Protein AF-N9GSU3-F1 (afdb_monomer)

Mean predicted aligned error: 14.58 Å

Solvent-accessible surface area (backbone atoms only — not comparable to full-atom values): 15017 Å² total; per-residue (Å²): 133,55,74,67,58,52,54,48,52,52,53,51,52,55,48,53,54,50,52,57,61,46,71,72,42,85,90,39,59,70,62,43,50,51,53,51,52,54,50,52,51,51,52,49,53,49,52,50,48,54,64,69,61,53,73,72,62,48,35,38,81,47,82,49,48,32,32,35,53,53,73,46,79,46,79,42,99,84,87,48,36,29,39,35,39,36,33,42,29,77,92,69,46,78,45,75,51,78,41,45,40,74,58,52,56,69,42,56,81,92,60,92,82,40,58,66,69,92,72,72,50,73,70,35,55,31,31,40,33,29,36,22,36,72,90,42,82,88,44,80,72,42,84,65,43,71,46,62,77,50,95,80,51,61,59,44,78,47,80,50,47,32,29,33,70,40,68,46,57,47,91,92,53,71,100,46,80,60,45,36,30,32,45,28,29,44,27,80,89,66,46,76,47,77,46,81,42,72,32,64,84,81,56,86,58,65,59,62,47,82,65,84,79,81,54,51,82,41,42,32,30,40,34,29,44,31,65,68,65,96,66,60,73,88,52,52,70,81,76,34,40,71,53,35,61,30,71,61,68,66,72,82,78,78,74,81,124

Organism: NCBI:txid1217659

pLDDT: mean 71.54, std 14.96, range [29.95, 95.81]

Nearest PDB structures (foldseek):
  8s4s-assembly1_B  TM=5.230E-01  e=3.386E-01  Enterococcus faecalis
  4v47-assembly1_BL  TM=5.330E-01  e=1.712E+00  Escherichia coli
  5c7q-assembly1_B  TM=6.190E-01  e=9.120E+00  Bdellovibrio bacteriovorus HD100
  5gw1-assembly1_B  TM=4.709E-01  e=6.003E+00  Homo sapiens
  1vhz-assembly1_B  TM=2.235E-01  e=7.816E-01  Escherichia coli

Secondary structure (DSSP, 8-state):
--HHHHHHHHHHHHHHHHHHHHHT-TT-HHHHHHHHHHHHHHHHHHHHHHHHTSPP--EEEEEEEEEEEEEEEEE-TTS-EEEEEEEEETTTEEEEEEEEHHHHHHTSSS-TTS--GGG--TT-EEEEEEEEETTEEEEEEEEEEEEE--TT--EEEEEEEEEEEEEEESTT--S-TTS-EEEEEEETTTEEEEEEEPPTTTS--SS-S-----SS--EEEEEEEEESS---GGGTTTS-EEEEEEE--PPP-----

Sequence (257 aa):
MSFVQRMFGYIIALWIILIIKITFIKKTHTVGLLLIISSTIILLQYCYSEIKSLPPNINTYKKLCGVYKYEEFISSNRGKGSYNFYFQLSDYGDYSYNINHTKAIHYGYNSSKKLRLDKLQNNQDICLHVSMNAYQADRINELLDIEYLAPDYEFEFKKICGRQIASEYSQGMKESKDNPYYLIFKLDQYGTYSHYIPPHGITRSTLIGDVIYTNSNQEVCLIAKIPKVSIHESKFLEDADILMIELVDKPPILKNE

Structure (mmCIF, N/CA/C/O backbone):
data_AF-N9GSU3-F1
#
_entry.id   AF-N9GSU3-F1
#
loop_
_atom_site.group_PDB
_atom_site.id
_atom_site.type_symbol
_atom_site.label_atom_id
_atom_site.label_alt_id
_atom_site.label_comp_id
_atom_site.label_asym_id
_atom_site.label_entity_id
_atom_site.label_seq_id
_atom_site.pdbx_PDB_ins_code
_atom_site.Cartn_x
_atom_site.Cartn_y
_atom_site.Cartn_z
_atom_site.occupancy
_atom_site.B_iso_or_equiv
_atom_site.auth_seq_id
_atom_site.auth_comp_id
_atom_site.auth_asym_id
_atom_site.auth_atom_id
_atom_site.pdbx_PDB_model_num
ATOM 1 N N . MET A 1 1 ? -28.991 13.375 -1.508 1.00 45.44 1 MET A N 1
ATOM 2 C CA . MET A 1 1 ? -29.216 13.948 -0.163 1.00 45.44 1 MET A CA 1
ATOM 3 C C . MET A 1 1 ? -29.984 12.931 0.669 1.00 45.44 1 MET A C 1
ATOM 5 O O . MET A 1 1 ? -31.127 12.625 0.319 1.00 45.44 1 MET A O 1
ATOM 9 N N . SER A 1 2 ? -29.318 12.327 1.658 1.00 50.91 2 SER A N 1
ATOM 10 C CA . SER A 1 2 ? -29.843 11.208 2.458 1.00 50.91 2 SER A CA 1
ATOM 11 C C . SER A 1 2 ? -31.047 11.637 3.309 1.00 50.91 2 SER A C 1
ATOM 13 O O . SER A 1 2 ? -31.239 12.826 3.571 1.00 50.91 2 SER A O 1
ATOM 15 N N . PHE A 1 3 ? -31.881 10.683 3.734 1.00 48.41 3 PHE A N 1
ATOM 16 C CA . PHE A 1 3 ? -33.043 10.941 4.600 1.00 48.41 3 PHE A CA 1
ATOM 17 C C . PHE A 1 3 ? -32.656 11.717 5.873 1.00 48.41 3 PHE A C 1
ATOM 19 O O . PHE A 1 3 ? -33.323 12.682 6.247 1.00 48.41 3 PHE A O 1
ATOM 26 N N . VAL A 1 4 ? -31.500 11.376 6.449 1.00 48.94 4 VAL A N 1
ATOM 27 C CA . VAL A 1 4 ? -30.917 12.035 7.626 1.00 48.94 4 VAL A CA 1
ATOM 28 C C . VAL A 1 4 ? -30.615 13.513 7.357 1.00 48.94 4 VAL A C 1
ATOM 30 O O . VAL A 1 4 ? -30.986 14.371 8.153 1.00 48.94 4 VAL A O 1
ATOM 33 N N . GLN A 1 5 ? -30.046 13.847 6.194 1.00 46.34 5 GLN A N 1
ATOM 34 C CA . GLN A 1 5 ? -29.760 15.238 5.815 1.00 46.34 5 GLN A CA 1
ATOM 35 C C . GLN A 1 5 ? -31.034 16.081 5.644 1.00 46.34 5 GLN A C 1
ATOM 37 O O . GLN A 1 5 ? -31.027 17.273 5.948 1.00 46.34 5 GLN A O 1
ATOM 42 N N . ARG A 1 6 ? -32.141 15.480 5.181 1.00 53.78 6 ARG A N 1
ATOM 43 C CA . ARG A 1 6 ? -33.433 16.180 5.057 1.00 53.78 6 ARG A CA 1
ATOM 44 C C . ARG A 1 6 ? -34.073 16.410 6.422 1.00 53.78 6 ARG A C 1
ATOM 46 O O . ARG A 1 6 ? -34.483 17.530 6.705 1.00 53.78 6 ARG A O 1
ATOM 53 N N . MET A 1 7 ? -34.098 15.389 7.279 1.00 59.16 7 MET A N 1
ATOM 54 C CA . MET A 1 7 ? -34.577 15.506 8.662 1.00 59.16 7 MET A CA 1
ATOM 55 C C . MET A 1 7 ? -33.786 16.559 9.446 1.00 59.16 7 MET A C 1
ATOM 57 O O . MET A 1 7 ? -34.379 17.384 10.136 1.00 59.16 7 MET A O 1
ATOM 61 N N . PHE A 1 8 ? -32.466 16.602 9.266 1.00 58.47 8 PHE A N 1
ATOM 62 C CA . PHE A 1 8 ? -31.602 17.608 9.878 1.00 58.47 8 PHE A CA 1
ATOM 63 C C . PHE A 1 8 ? -31.933 19.030 9.404 1.00 58.47 8 PHE A C 1
ATOM 65 O O . PHE A 1 8 ? -32.084 19.935 10.224 1.00 58.47 8 PHE A O 1
ATOM 72 N N . GLY A 1 9 ? -32.143 19.220 8.097 1.00 60.97 9 GLY A N 1
ATOM 73 C CA . GLY A 1 9 ? -32.594 20.499 7.542 1.00 60.97 9 GLY A CA 1
ATOM 74 C C . GLY A 1 9 ? -33.933 20.969 8.125 1.00 60.97 9 GLY A C 1
ATOM 75 O O . GLY A 1 9 ? -34.064 22.137 8.487 1.00 60.97 9 GLY A O 1
ATOM 76 N N . TYR A 1 10 ? -34.905 20.063 8.291 1.00 65.31 10 TYR A N 1
ATOM 77 C CA . TYR A 1 10 ? -36.201 20.382 8.905 1.00 65.31 10 TYR A CA 1
ATOM 78 C C . TYR A 1 10 ? -36.087 20.732 10.391 1.00 65.31 10 TYR A C 1
ATOM 80 O O . TYR A 1 10 ? -36.717 21.689 10.841 1.00 65.31 10 TYR A O 1
ATOM 88 N N . ILE A 1 11 ? -35.265 19.999 11.146 1.00 68.19 11 ILE A N 1
ATOM 89 C CA . ILE A 1 11 ? -35.042 20.259 12.572 1.00 68.19 11 ILE A CA 1
ATOM 90 C C . ILE A 1 11 ? -34.367 21.619 12.764 1.00 68.19 11 ILE A C 1
ATOM 92 O O . ILE A 1 11 ? -34.814 22.386 13.614 1.00 68.19 11 ILE A O 1
ATOM 96 N N . ILE A 1 12 ? -33.367 21.963 11.944 1.00 67.50 12 ILE A N 1
ATOM 97 C CA . ILE A 1 12 ? -32.709 23.278 11.972 1.00 67.50 12 ILE A CA 1
ATOM 98 C C . ILE A 1 12 ? -33.689 24.396 11.616 1.00 67.50 12 ILE A C 1
ATOM 100 O O . ILE A 1 12 ? -33.725 25.417 12.301 1.00 67.50 12 ILE A O 1
ATOM 104 N N . ALA A 1 13 ? -34.506 24.214 10.577 1.00 67.94 13 ALA A N 1
ATOM 105 C CA . ALA A 1 13 ? -35.485 25.217 10.171 1.00 67.94 13 ALA A CA 1
ATOM 106 C C . ALA A 1 13 ? -36.517 25.488 11.282 1.00 67.94 13 ALA A C 1
ATOM 108 O O . ALA A 1 13 ? -36.775 26.645 11.616 1.00 67.94 13 ALA A O 1
ATOM 109 N N . LEU A 1 14 ? -37.051 24.435 11.911 1.00 71.06 14 LEU A N 1
ATOM 110 C CA . LEU A 1 14 ? -37.955 24.550 13.061 1.00 71.06 14 LEU A CA 1
ATOM 111 C C . LEU A 1 14 ? -37.271 25.216 14.264 1.00 71.06 14 LEU A C 1
ATOM 113 O O . LEU A 1 14 ? -37.888 26.039 14.941 1.00 71.06 14 LEU A O 1
ATOM 117 N N . TRP A 1 15 ? -35.989 24.921 14.487 1.00 66.38 15 TRP A N 1
ATOM 118 C CA . TRP A 1 15 ? -35.172 25.534 15.534 1.00 66.38 15 TRP A CA 1
ATOM 119 C C . TRP A 1 15 ? -34.980 27.039 15.340 1.00 66.38 15 TRP A C 1
ATOM 121 O O . TRP A 1 15 ? -35.181 27.817 16.272 1.00 66.38 15 TRP A O 1
ATOM 131 N N .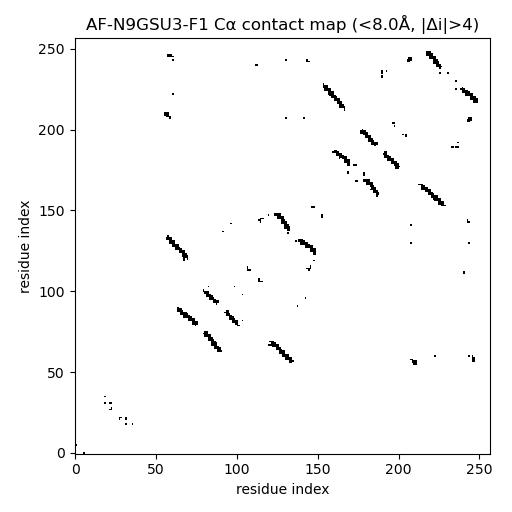 ILE A 1 16 ? -34.640 27.470 14.125 1.00 68.62 16 ILE A N 1
ATOM 132 C CA . ILE A 1 16 ? -34.464 28.890 13.795 1.00 68.62 16 ILE A CA 1
ATOM 133 C C . ILE A 1 16 ? -35.783 29.646 13.993 1.00 68.62 16 ILE A C 1
ATOM 135 O O . ILE A 1 16 ? -35.794 30.716 14.601 1.00 68.62 16 ILE A O 1
ATOM 139 N N . ILE A 1 17 ? -36.907 29.066 13.557 1.00 73.38 17 ILE A N 1
ATOM 140 C CA . ILE A 1 17 ? -38.243 29.652 13.747 1.00 73.38 17 ILE A CA 1
ATOM 141 C C . ILE A 1 17 ? -38.567 29.799 15.241 1.00 73.38 17 ILE A C 1
ATOM 143 O O . ILE A 1 17 ? -39.086 30.838 15.656 1.00 73.38 17 ILE A O 1
ATOM 147 N N . LEU A 1 18 ? -38.234 28.799 16.062 1.00 68.75 18 LEU A N 1
ATOM 148 C CA . LEU A 1 18 ? -38.444 28.837 17.510 1.00 68.75 18 LEU A CA 1
ATOM 149 C C . LEU A 1 18 ? -37.624 29.957 18.176 1.00 68.75 18 LEU A C 1
ATOM 151 O O . LEU A 1 18 ? -38.174 30.728 18.964 1.00 68.75 18 LEU A O 1
ATOM 155 N N . ILE A 1 19 ? -36.340 30.090 17.825 1.00 66.50 19 ILE A N 1
ATOM 156 C CA . ILE A 1 19 ? -35.447 31.133 18.356 1.00 66.50 19 ILE A CA 1
ATOM 157 C C . ILE A 1 19 ? -35.963 32.526 17.994 1.00 66.50 19 ILE A C 1
ATOM 159 O O . ILE A 1 19 ? -36.067 33.382 18.874 1.00 66.50 19 ILE A O 1
ATOM 163 N N . ILE A 1 20 ? -36.340 32.743 16.728 1.00 67.69 20 ILE A N 1
ATOM 164 C CA . ILE A 1 20 ? -36.913 34.016 16.270 1.00 67.69 20 ILE A CA 1
ATOM 165 C C . ILE A 1 20 ? -38.179 34.337 17.070 1.00 67.69 20 ILE A C 1
ATOM 167 O O . ILE A 1 20 ? -38.368 35.464 17.509 1.00 67.69 20 ILE A O 1
ATOM 171 N N . LYS A 1 21 ? -39.044 33.355 17.328 1.00 66.75 21 LYS A N 1
ATOM 172 C CA . LYS A 1 21 ? -40.291 33.589 18.068 1.00 66.75 21 LYS A CA 1
ATOM 173 C C . LYS A 1 21 ? -40.053 33.947 19.543 1.00 66.75 21 LYS A C 1
ATOM 175 O O . LYS A 1 21 ? -40.790 34.760 20.097 1.00 66.75 21 LYS A O 1
ATOM 180 N N . ILE A 1 22 ? -39.027 33.370 20.171 1.00 63.31 22 ILE A N 1
ATOM 181 C CA . ILE A 1 22 ? -38.674 33.607 21.581 1.00 63.31 22 ILE A CA 1
ATOM 182 C C . ILE A 1 22 ? -38.027 34.987 21.785 1.00 63.31 22 ILE A C 1
ATOM 184 O O . ILE A 1 22 ? -38.279 35.631 22.804 1.00 63.31 22 ILE A O 1
ATOM 188 N N . THR A 1 23 ? -37.242 35.487 20.825 1.00 61.84 23 THR A N 1
ATOM 189 C CA . THR A 1 23 ? -36.576 36.800 20.933 1.00 61.84 23 THR A CA 1
ATOM 190 C C . THR A 1 23 ? -37.532 37.992 20.824 1.00 61.84 23 THR A C 1
ATOM 192 O O . THR A 1 23 ? -37.198 39.073 21.307 1.00 61.84 23 THR A O 1
ATOM 195 N N . PHE A 1 24 ? -38.741 37.804 20.280 1.00 65.00 24 PHE A N 1
ATOM 196 C CA . PHE A 1 24 ? -39.782 38.841 20.216 1.00 65.00 24 PHE A CA 1
ATOM 197 C C . PHE A 1 24 ? -40.572 39.032 21.527 1.00 65.00 24 PHE A C 1
ATOM 199 O O . PHE A 1 24 ? -41.328 39.999 21.655 1.00 65.00 24 PHE A O 1
ATOM 206 N N . ILE A 1 25 ? -40.403 38.161 22.529 1.00 62.88 25 ILE A N 1
ATOM 207 C CA . ILE A 1 25 ? -41.132 38.238 23.804 1.00 62.88 25 ILE A CA 1
ATOM 208 C C . ILE A 1 25 ? -40.258 38.939 24.861 1.00 62.88 25 ILE A C 1
ATOM 210 O O . ILE A 1 25 ? -39.399 38.336 25.503 1.00 62.88 25 ILE A O 1
ATOM 214 N N . LYS A 1 26 ? -40.516 40.240 25.079 1.00 57.38 26 LYS A N 1
ATOM 215 C CA . LYS A 1 26 ? -39.720 41.162 25.929 1.00 57.38 26 LYS A CA 1
ATOM 216 C C . LYS A 1 26 ? -39.458 40.706 27.376 1.00 57.38 26 LYS A C 1
ATOM 218 O O . LYS A 1 26 ? -38.526 41.204 28.000 1.00 57.38 26 LYS A O 1
ATOM 223 N N . LYS A 1 27 ? -40.270 39.808 27.946 1.00 59.94 27 LYS A N 1
ATOM 224 C CA . LYS A 1 27 ? -40.190 39.417 29.371 1.00 59.94 27 LYS A CA 1
ATOM 225 C C . LYS A 1 27 ? -39.328 38.178 29.644 1.00 59.94 27 LYS A C 1
ATOM 227 O O . LYS A 1 27 ? -39.119 37.839 30.802 1.00 59.94 27 LYS A O 1
ATOM 232 N N . THR A 1 28 ? -38.820 37.519 28.604 1.00 56.59 28 THR A N 1
ATOM 233 C CA . THR A 1 28 ? -38.127 36.223 28.706 1.00 56.59 28 THR A CA 1
ATOM 234 C C . THR A 1 28 ? -36.717 36.251 28.122 1.00 56.59 28 THR A C 1
ATOM 236 O O . THR A 1 28 ? -36.196 35.207 27.749 1.00 56.59 28 THR A O 1
ATOM 239 N N . HIS A 1 29 ? -36.070 37.419 28.039 1.00 59.81 29 HIS A N 1
ATOM 240 C CA . HIS A 1 29 ? -34.756 37.545 27.396 1.00 59.81 29 HIS A CA 1
ATOM 241 C C . HIS A 1 29 ? -33.665 36.677 28.038 1.00 59.81 29 HIS A C 1
ATOM 243 O O . HIS A 1 29 ? -32.905 36.052 27.310 1.00 59.81 29 HIS A O 1
ATOM 249 N N . THR A 1 30 ? -33.603 36.567 29.367 1.00 61.47 30 THR A N 1
ATOM 250 C CA . THR A 1 30 ? -32.603 35.728 30.054 1.00 61.47 30 THR A CA 1
ATOM 251 C C . THR A 1 30 ? -32.867 34.234 29.878 1.00 61.47 30 THR A C 1
ATOM 253 O O . THR A 1 30 ? -31.943 33.492 29.562 1.00 61.47 30 THR A O 1
ATOM 256 N N . VAL A 1 31 ? -34.123 33.792 30.005 1.00 62.78 31 VAL A N 1
ATOM 257 C CA . VAL A 1 31 ? -34.515 32.383 29.795 1.00 62.78 31 VAL A CA 1
ATOM 258 C C . VAL A 1 31 ? -34.359 31.982 28.325 1.00 62.78 31 VAL A C 1
ATOM 260 O O . VAL A 1 31 ? -33.863 30.900 28.025 1.00 62.78 31 VAL A O 1
ATOM 263 N N . GLY A 1 32 ? -34.718 32.877 27.404 1.00 65.38 32 GLY A N 1
ATOM 264 C CA . GLY A 1 32 ? -34.545 32.687 25.968 1.00 65.38 32 GLY A CA 1
ATOM 265 C C . GLY A 1 32 ? -33.076 32.584 25.571 1.00 65.38 32 GLY A C 1
ATOM 266 O O . GLY A 1 32 ? -32.720 31.685 24.817 1.00 65.38 32 GLY A O 1
ATOM 267 N N . LEU A 1 33 ? -32.204 33.431 26.128 1.00 66.50 33 LEU A N 1
ATOM 268 C CA . LEU A 1 33 ? -30.761 33.352 25.884 1.00 66.50 33 LEU A CA 1
ATOM 269 C C . LEU A 1 33 ? -30.174 32.030 26.403 1.00 66.50 33 LEU A C 1
ATOM 271 O O . LEU A 1 33 ? -29.363 31.407 25.725 1.00 66.50 33 LEU A O 1
ATOM 275 N N . LEU A 1 34 ? -30.625 31.577 27.575 1.00 69.06 34 LEU A N 1
ATOM 276 C CA . LEU A 1 34 ? -30.178 30.326 28.190 1.00 69.06 34 LEU A CA 1
ATOM 277 C C . LEU A 1 34 ? -30.618 29.101 27.369 1.00 69.06 34 LEU A C 1
ATOM 279 O O . LEU A 1 34 ? -29.828 28.179 27.188 1.00 69.06 34 LEU A O 1
ATOM 283 N N . LEU A 1 35 ? -31.831 29.127 26.804 1.00 69.12 35 LEU A N 1
ATOM 284 C CA . LEU A 1 35 ? -32.329 28.106 25.873 1.00 69.12 35 LEU A CA 1
ATOM 285 C C . LEU A 1 35 ? -31.584 28.110 24.531 1.00 69.12 35 LEU A C 1
ATOM 287 O O . LEU A 1 35 ? -31.306 27.048 23.981 1.00 69.12 35 LEU A O 1
ATOM 291 N N . ILE A 1 36 ? -31.222 29.287 24.012 1.00 71.50 36 ILE A N 1
ATOM 292 C CA . ILE A 1 36 ? -30.408 29.395 22.794 1.00 71.50 36 ILE A CA 1
ATOM 293 C C . ILE A 1 36 ? -29.022 28.791 23.043 1.00 71.50 36 ILE A C 1
ATOM 295 O O . ILE A 1 36 ? -28.570 27.970 22.251 1.00 71.50 36 ILE A O 1
ATOM 299 N N . ILE A 1 37 ? -28.370 29.129 24.159 1.00 73.06 37 ILE A N 1
ATOM 300 C CA . ILE A 1 37 ? -27.033 28.618 24.495 1.00 73.06 37 ILE A CA 1
ATOM 301 C C . ILE A 1 37 ? -27.051 27.104 24.734 1.00 73.06 37 ILE A C 1
ATOM 303 O O . ILE A 1 37 ? -26.196 26.390 24.217 1.00 73.06 37 ILE A O 1
ATOM 307 N N . SER A 1 38 ? -28.023 26.577 25.482 1.00 70.06 38 SER A N 1
ATOM 308 C CA . SER A 1 38 ? -28.105 25.129 25.710 1.00 70.06 38 SER A CA 1
ATOM 309 C C . SER A 1 38 ? -28.359 24.366 24.408 1.00 70.06 38 SER A C 1
ATOM 311 O O . SER A 1 38 ? -27.758 23.318 24.182 1.00 70.06 38 SER A O 1
ATOM 313 N N . SER A 1 39 ? -29.163 24.924 23.503 1.00 69.19 39 SER A N 1
ATOM 314 C CA . SER A 1 39 ? -29.424 24.313 22.200 1.00 69.19 39 SER A CA 1
ATOM 315 C C . SER A 1 39 ? -28.220 24.278 21.272 1.00 69.19 39 SER A C 1
ATOM 317 O O . SER A 1 39 ? -27.982 23.262 20.620 1.00 69.19 39 SER A O 1
ATOM 319 N N . THR A 1 40 ? -27.429 25.351 21.233 1.00 71.44 40 THR A N 1
ATOM 320 C CA . THR A 1 40 ? -26.221 25.400 20.412 1.00 71.44 40 THR A CA 1
ATOM 321 C C . THR A 1 40 ? -25.159 24.465 20.967 1.00 71.44 40 THR A C 1
ATOM 323 O O . THR A 1 40 ? -24.479 23.810 20.184 1.00 71.44 40 THR A O 1
ATOM 326 N N . ILE A 1 41 ? -25.068 24.315 22.294 1.00 77.00 41 ILE A N 1
ATOM 327 C CA . ILE A 1 41 ? -24.193 23.327 22.938 1.00 77.00 41 ILE A CA 1
ATOM 328 C C . ILE A 1 41 ? -24.616 21.898 22.577 1.00 77.00 41 ILE A C 1
ATOM 330 O O . ILE A 1 41 ? -23.755 21.098 22.220 1.00 77.00 41 ILE A O 1
ATOM 334 N N . ILE A 1 42 ? -25.913 21.576 22.608 1.00 76.06 42 ILE A N 1
ATOM 335 C CA . ILE A 1 42 ? -26.415 20.245 22.219 1.00 76.06 42 ILE A CA 1
ATOM 336 C C . ILE A 1 42 ? -26.133 19.973 20.737 1.00 76.06 42 ILE A C 1
ATOM 338 O O . ILE A 1 42 ? -25.653 18.895 20.393 1.00 76.06 42 ILE A O 1
ATOM 342 N N . LEU A 1 43 ? -26.365 20.956 19.860 1.00 74.31 43 LEU A N 1
ATOM 343 C CA . LEU A 1 43 ? -26.072 20.833 18.431 1.00 74.31 43 LEU A CA 1
ATOM 344 C C . LEU A 1 43 ? -24.568 20.630 18.186 1.00 74.31 43 LEU A C 1
ATOM 346 O O . LEU A 1 43 ? -24.187 19.766 17.405 1.00 74.31 43 LEU A O 1
ATOM 350 N N . LEU A 1 44 ? -23.711 21.378 18.887 1.00 73.25 44 LEU A N 1
ATOM 351 C CA . LEU A 1 44 ? -22.255 21.232 18.817 1.00 73.25 44 LEU A CA 1
ATOM 352 C C . LEU A 1 44 ? -21.790 19.870 19.340 1.00 73.25 44 LEU A C 1
ATOM 354 O O . LEU A 1 44 ? -20.942 19.249 18.708 1.00 73.25 44 LEU A O 1
ATOM 358 N N . GLN A 1 45 ? -22.349 19.381 20.449 1.00 72.06 45 GLN A N 1
ATOM 359 C CA . GLN A 1 45 ? -22.041 18.052 20.986 1.00 72.06 45 GLN A CA 1
ATOM 360 C C . GLN A 1 45 ? -22.487 16.936 20.041 1.00 72.06 45 GLN A C 1
ATOM 362 O O . GLN A 1 45 ? -21.756 15.963 19.865 1.00 72.06 45 GLN A O 1
ATOM 367 N N . TYR A 1 46 ? -23.643 17.084 19.394 1.00 68.12 46 TYR A N 1
ATOM 368 C CA . TYR A 1 46 ? -24.133 16.116 18.419 1.00 68.12 46 TYR A CA 1
ATOM 369 C C . TYR A 1 46 ? -23.303 16.136 17.129 1.00 68.12 46 TYR A C 1
ATOM 371 O O . TYR A 1 46 ? -22.869 15.084 16.675 1.00 68.12 46 TYR A O 1
ATOM 379 N N . CYS A 1 47 ? -22.973 17.316 16.593 1.00 63.22 47 CYS A N 1
ATOM 380 C CA . CYS A 1 47 ? -22.040 17.446 15.470 1.00 63.22 47 CYS A CA 1
ATOM 381 C C . CYS A 1 47 ? -20.661 16.870 15.815 1.00 63.22 47 CYS A C 1
ATOM 383 O O . CYS A 1 47 ? -20.066 16.177 15.000 1.00 63.22 47 CYS A O 1
ATOM 385 N N . TYR A 1 48 ? -20.155 17.114 17.026 1.00 63.78 48 TYR A N 1
ATOM 386 C CA . TYR A 1 48 ? -18.896 16.536 17.496 1.00 63.78 48 TYR A CA 1
ATOM 387 C C . TYR A 1 48 ? -18.972 15.005 17.598 1.00 63.78 48 TYR A C 1
ATOM 389 O O . TYR A 1 48 ? -18.031 14.322 17.204 1.00 63.78 48 TYR A O 1
ATOM 397 N N . SER A 1 49 ? -20.097 14.461 18.072 1.00 60.00 49 SER A N 1
ATOM 398 C CA . SER A 1 49 ? -20.376 13.021 18.101 1.00 60.00 49 SER A CA 1
ATOM 399 C C . SER A 1 49 ? -20.403 12.415 16.697 1.00 60.00 49 SER A C 1
ATOM 401 O O . SER A 1 49 ? -19.729 11.420 16.472 1.00 60.00 49 SER A O 1
ATOM 403 N N . GLU A 1 50 ? -21.124 13.029 15.758 1.00 53.53 50 GLU A N 1
ATOM 404 C CA . GLU A 1 50 ? -21.226 12.599 14.354 1.00 53.53 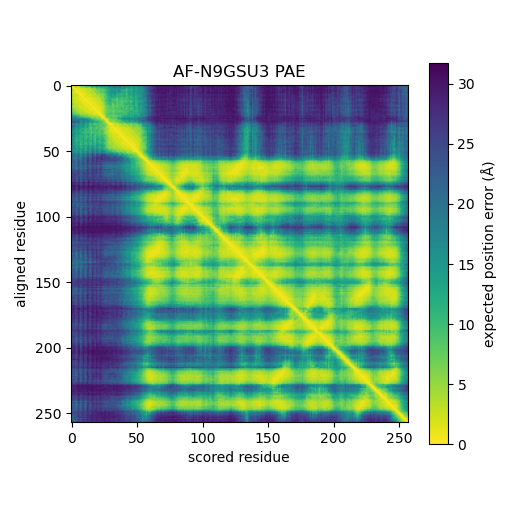50 GLU A CA 1
ATOM 405 C C . GLU A 1 50 ? -19.874 12.673 13.622 1.00 53.53 50 GLU A C 1
ATOM 407 O O . GLU A 1 50 ? -19.491 11.748 12.909 1.00 53.53 50 GLU A O 1
ATOM 412 N N . ILE A 1 51 ? -19.096 13.739 13.845 1.00 52.19 51 ILE A N 1
ATOM 413 C CA . ILE A 1 51 ? -17.734 13.875 13.302 1.00 52.19 51 ILE A CA 1
ATOM 414 C C . ILE A 1 51 ? -16.809 12.805 13.897 1.00 52.19 51 ILE A C 1
ATOM 416 O O . ILE A 1 51 ? -15.968 12.251 13.192 1.00 52.19 51 ILE A O 1
ATOM 420 N N . LYS A 1 52 ? -16.965 12.476 15.184 1.00 45.25 52 LYS A N 1
ATOM 421 C CA . LYS A 1 52 ? -16.199 11.413 15.848 1.00 45.25 52 LYS A CA 1
ATOM 422 C C . LYS A 1 52 ? -16.665 10.007 15.447 1.00 45.25 52 LYS A C 1
ATOM 424 O O . LYS A 1 52 ? -15.876 9.073 15.549 1.00 45.25 52 LYS A O 1
ATOM 429 N N . SER A 1 53 ? -17.908 9.855 14.990 1.00 46.84 53 SER A N 1
ATOM 430 C CA . SER A 1 53 ? -18.475 8.597 14.498 1.00 46.84 53 SER A CA 1
ATOM 431 C C . SER A 1 53 ? -18.341 8.412 12.989 1.00 46.84 53 SER A C 1
ATOM 433 O O . SER A 1 53 ? -18.943 7.482 12.451 1.00 46.84 53 SER A O 1
ATOM 435 N N . LEU A 1 54 ? -17.565 9.256 12.295 1.00 46.78 54 LEU A N 1
ATOM 436 C CA . LEU A 1 54 ? -17.100 8.908 10.956 1.00 46.78 54 LEU A CA 1
ATOM 437 C C . LEU A 1 54 ? -16.475 7.510 11.049 1.00 46.78 54 LEU A C 1
ATOM 439 O O . LEU A 1 54 ? -15.609 7.301 11.908 1.00 46.78 54 LEU A O 1
ATOM 443 N N . PRO A 1 55 ? -16.945 6.538 10.244 1.00 48.25 55 PRO A N 1
ATOM 444 C CA . PRO A 1 55 ? -16.406 5.195 10.308 1.00 48.25 55 PRO A CA 1
ATOM 445 C C . PRO A 1 55 ? -14.890 5.292 10.126 1.00 48.25 55 PRO A C 1
ATOM 447 O O . PRO A 1 55 ? -14.429 6.147 9.357 1.00 48.25 55 PRO A O 1
ATOM 450 N N . PRO A 1 56 ? -14.109 4.476 10.856 1.00 53.38 56 PRO A N 1
ATOM 451 C CA . PRO A 1 56 ? -12.660 4.511 10.740 1.00 53.38 56 PRO A CA 1
ATOM 452 C C . PRO A 1 56 ? -12.269 4.456 9.262 1.00 53.38 56 PRO A C 1
ATOM 454 O O . PRO A 1 56 ? -12.958 3.828 8.452 1.00 53.38 56 PRO A O 1
ATOM 457 N N . ASN A 1 57 ? -11.191 5.150 8.897 1.00 56.16 57 ASN A N 1
ATOM 458 C CA . ASN A 1 57 ? -10.675 5.138 7.533 1.00 56.16 57 ASN A CA 1
ATOM 459 C C . ASN A 1 57 ? -10.098 3.743 7.249 1.00 56.16 57 ASN A C 1
ATOM 461 O O . ASN A 1 57 ? -8.904 3.500 7.415 1.00 56.16 57 ASN A O 1
ATOM 465 N N . ILE A 1 58 ? -10.982 2.802 6.919 1.00 67.12 58 ILE A N 1
ATOM 466 C CA . ILE A 1 58 ? -10.625 1.432 6.587 1.00 67.12 58 ILE A CA 1
ATOM 467 C C . ILE A 1 58 ? -10.145 1.466 5.155 1.00 67.12 58 ILE A C 1
ATOM 469 O O . ILE A 1 58 ? -10.927 1.667 4.224 1.00 67.12 58 ILE A O 1
ATOM 473 N N . ASN A 1 59 ? -8.844 1.292 4.997 1.00 75.69 59 ASN A N 1
ATOM 474 C CA . ASN A 1 59 ? -8.251 1.173 3.688 1.00 75.69 59 ASN A CA 1
ATOM 475 C C . ASN A 1 59 ? -8.315 -0.282 3.225 1.00 75.69 59 ASN A C 1
ATOM 477 O O . ASN A 1 59 ? -8.028 -1.200 3.991 1.00 75.69 59 ASN A O 1
ATOM 481 N N . THR A 1 60 ? -8.647 -0.469 1.955 1.00 80.81 60 THR A N 1
ATOM 482 C CA . THR A 1 60 ? -8.618 -1.744 1.242 1.00 80.81 60 THR A CA 1
ATOM 483 C C . THR A 1 60 ? -7.665 -1.655 0.058 1.00 80.81 60 THR A C 1
ATOM 485 O O . THR A 1 60 ? -7.425 -0.576 -0.494 1.00 80.81 60 THR A O 1
ATOM 488 N N . TYR A 1 61 ? -7.112 -2.798 -0.326 1.00 86.94 61 TYR A N 1
ATOM 489 C CA . TYR A 1 61 ? -6.210 -2.909 -1.459 1.00 86.94 61 TYR A CA 1
ATOM 490 C C . TYR A 1 61 ? -6.969 -3.190 -2.755 1.00 86.94 61 TYR A C 1
ATOM 492 O O . TYR A 1 61 ? -7.838 -4.065 -2.807 1.00 86.94 61 TYR A O 1
ATOM 500 N N . LYS A 1 62 ? -6.582 -2.507 -3.835 1.00 89.06 62 LYS A N 1
ATOM 501 C CA . LYS A 1 62 ? -7.090 -2.785 -5.180 1.00 89.06 62 LYS A CA 1
ATOM 502 C C . LYS A 1 62 ? -5.973 -2.743 -6.222 1.00 89.06 62 LYS A C 1
ATOM 504 O O . LYS A 1 62 ? -5.074 -1.909 -6.151 1.00 89.06 62 LYS A O 1
ATOM 509 N N . LYS A 1 63 ? -6.060 -3.641 -7.208 1.00 92.50 63 LYS A N 1
ATOM 510 C CA . LYS A 1 63 ? -5.250 -3.614 -8.434 1.00 92.50 63 LYS A CA 1
ATOM 511 C C . LYS A 1 63 ? -6.083 -2.974 -9.545 1.00 92.50 63 LYS A C 1
ATOM 513 O O . LYS A 1 63 ? -7.165 -3.472 -9.850 1.00 92.50 63 LYS A O 1
ATOM 518 N N . LEU A 1 64 ? -5.601 -1.872 -10.112 1.00 93.00 64 LEU A N 1
ATOM 519 C CA . LEU A 1 64 ? -6.271 -1.109 -11.169 1.00 93.00 64 LEU A CA 1
ATOM 520 C C . LEU A 1 64 ? -5.389 -1.075 -12.412 1.00 93.00 64 LEU A C 1
ATOM 522 O O . LEU A 1 64 ? -4.293 -0.532 -12.358 1.00 93.00 64 LEU A O 1
ATOM 526 N N . CYS A 1 65 ? -5.852 -1.632 -13.527 1.00 94.75 65 CYS A N 1
ATOM 527 C CA . CYS A 1 65 ? -5.043 -1.738 -14.741 1.00 94.75 65 CYS A CA 1
ATOM 528 C C . CYS A 1 65 ? -5.468 -0.737 -15.817 1.00 94.75 65 CYS A C 1
ATOM 530 O O . CYS A 1 65 ? -6.633 -0.338 -15.913 1.00 94.75 65 CYS A O 1
ATOM 532 N N . GLY A 1 66 ? -4.510 -0.340 -16.641 1.00 94.94 66 GLY A N 1
ATOM 533 C CA . GLY A 1 66 ? -4.712 0.620 -17.711 1.00 94.94 66 GLY A CA 1
ATOM 534 C C . GLY A 1 66 ? -3.399 0.969 -18.391 1.00 94.94 66 GLY A C 1
ATOM 535 O O . GLY A 1 66 ? -2.487 0.151 -18.457 1.00 94.94 66 GLY A O 1
ATOM 536 N N . VAL A 1 67 ? -3.310 2.204 -18.872 1.00 94.94 67 VAL A N 1
ATOM 537 C CA . VAL A 1 67 ? -2.203 2.669 -19.707 1.00 94.94 67 VAL A CA 1
ATOM 538 C C . VAL A 1 67 ? -1.549 3.896 -19.084 1.00 94.94 67 VAL A C 1
ATOM 540 O O . VAL A 1 67 ? -2.233 4.862 -18.732 1.00 94.94 67 VAL A O 1
ATOM 543 N N . TYR A 1 68 ? -0.221 3.893 -18.984 1.00 93.50 68 TYR A N 1
ATOM 544 C CA . TYR A 1 68 ? 0.545 5.093 -18.651 1.00 93.50 68 TYR A CA 1
ATOM 545 C C . TYR A 1 68 ? 0.615 6.035 -19.857 1.00 93.50 68 TYR A C 1
ATOM 547 O O . TYR A 1 68 ? 0.893 5.606 -20.976 1.00 93.50 68 TYR A O 1
ATOM 555 N N . LYS A 1 69 ? 0.355 7.327 -19.645 1.00 93.81 69 LYS A N 1
ATOM 556 C CA . LYS A 1 69 ? 0.280 8.314 -20.728 1.00 93.81 69 LYS A CA 1
ATOM 557 C C . LYS A 1 69 ? 1.564 9.113 -20.866 1.00 93.81 69 LYS A C 1
ATOM 559 O O . LYS A 1 69 ? 2.226 9.002 -21.894 1.00 93.81 69 LYS A O 1
ATOM 564 N N . TYR A 1 70 ? 1.868 9.930 -19.867 1.00 89.75 70 TYR A N 1
ATOM 565 C CA . TYR A 1 70 ? 3.024 10.822 -19.845 1.00 89.75 70 TYR A CA 1
ATOM 566 C C . TYR A 1 70 ? 3.254 11.362 -18.428 1.00 89.75 70 TYR A C 1
ATOM 568 O O . TYR A 1 70 ? 2.403 11.215 -17.542 1.00 89.75 70 TYR A O 1
ATOM 576 N N . GLU A 1 71 ? 4.389 12.031 -18.242 1.00 87.81 71 GLU A N 1
ATOM 577 C CA . GLU A 1 71 ? 4.700 12.817 -17.052 1.00 87.81 71 GLU A CA 1
ATOM 578 C C . GLU A 1 71 ? 4.851 14.303 -17.395 1.00 87.81 71 GLU A C 1
ATOM 580 O O . GLU A 1 71 ? 5.235 14.671 -18.506 1.00 87.81 71 GLU A O 1
ATOM 585 N N . GLU A 1 72 ? 4.552 15.166 -16.429 1.00 88.25 72 GLU A N 1
ATOM 586 C CA . GLU A 1 72 ? 4.748 16.611 -16.521 1.00 88.25 72 GLU A CA 1
ATOM 587 C C . GLU A 1 72 ? 5.515 17.111 -15.295 1.00 88.25 72 GLU A C 1
ATOM 589 O O . GLU A 1 72 ? 5.136 16.830 -14.157 1.00 88.25 72 GLU A O 1
ATOM 594 N N . PHE A 1 73 ? 6.579 17.888 -15.511 1.00 84.31 73 PHE A N 1
ATOM 595 C CA . PHE A 1 73 ? 7.295 18.556 -14.428 1.00 84.31 73 PHE A CA 1
ATOM 596 C C . PHE A 1 73 ? 6.782 19.985 -14.226 1.00 84.31 73 PHE A C 1
ATOM 598 O O . PHE A 1 73 ? 6.963 20.857 -15.075 1.00 84.31 73 PHE A O 1
ATOM 605 N N . ILE A 1 74 ? 6.208 20.246 -13.054 1.00 85.44 74 ILE A N 1
ATOM 606 C CA . ILE A 1 74 ? 5.755 21.570 -12.628 1.00 85.44 74 ILE A CA 1
ATOM 607 C C . ILE A 1 74 ? 6.846 22.200 -11.766 1.00 85.44 74 ILE A C 1
ATOM 609 O O . ILE A 1 74 ? 7.127 21.740 -10.655 1.00 85.44 74 ILE A O 1
ATOM 613 N N . SER A 1 75 ? 7.467 23.267 -12.267 1.00 80.62 75 SER A N 1
ATOM 614 C CA . SER A 1 75 ? 8.512 23.981 -11.536 1.00 80.62 75 SER A CA 1
ATOM 615 C C . SER A 1 75 ? 7.932 24.849 -10.411 1.00 80.62 75 SER A C 1
ATOM 617 O O . SER A 1 75 ? 6.814 25.355 -10.481 1.00 80.62 75 SER A O 1
ATOM 619 N N . SER A 1 76 ? 8.709 25.031 -9.343 1.00 78.38 76 SER A N 1
ATOM 620 C CA . SER A 1 76 ? 8.425 25.981 -8.266 1.00 78.38 76 SER A CA 1
ATOM 621 C C . SER A 1 76 ? 9.525 27.037 -8.184 1.00 78.38 76 SER A C 1
ATOM 623 O O . SER A 1 76 ? 10.677 26.801 -8.567 1.00 78.38 76 SER A O 1
ATOM 625 N N . ASN A 1 77 ? 9.182 28.209 -7.646 1.00 65.12 77 ASN A N 1
ATOM 626 C CA . ASN A 1 77 ? 10.145 29.280 -7.405 1.00 65.12 77 ASN A CA 1
ATOM 627 C C . ASN A 1 77 ? 11.235 28.738 -6.461 1.00 65.12 77 ASN A C 1
ATOM 629 O O . ASN A 1 77 ? 10.922 28.455 -5.305 1.00 65.12 77 ASN A O 1
ATOM 633 N N . ARG A 1 78 ? 12.488 28.615 -6.946 1.00 66.31 78 ARG A N 1
ATOM 634 C CA . ARG A 1 78 ? 13.710 28.046 -6.300 1.00 66.31 78 ARG A CA 1
ATOM 635 C C . ARG A 1 78 ? 14.202 26.677 -6.819 1.00 66.31 78 ARG A C 1
ATOM 637 O O . ARG A 1 78 ? 14.939 26.000 -6.106 1.00 66.31 78 ARG A O 1
ATOM 644 N N . GLY A 1 79 ? 13.844 26.257 -8.035 1.00 60.34 79 GLY A N 1
ATOM 645 C CA . GLY A 1 79 ? 14.475 25.089 -8.689 1.00 60.34 79 GLY A CA 1
ATOM 646 C C . GLY A 1 79 ? 14.074 23.725 -8.110 1.00 60.34 79 GLY A C 1
ATOM 647 O O . GLY A 1 79 ? 14.638 22.698 -8.470 1.00 60.34 79 GLY A O 1
ATOM 648 N N . LYS A 1 80 ? 13.085 23.711 -7.213 1.00 71.69 80 LYS A N 1
ATOM 649 C CA . LYS A 1 80 ? 12.338 22.513 -6.810 1.00 71.69 80 LYS A CA 1
ATOM 650 C C . LYS A 1 80 ? 11.079 22.426 -7.675 1.00 71.69 80 LYS A C 1
ATOM 652 O O . LYS A 1 80 ? 10.704 23.421 -8.292 1.00 71.69 80 LYS A O 1
ATOM 657 N N . GLY A 1 81 ? 10.386 21.297 -7.698 1.00 76.69 81 GLY A N 1
ATOM 658 C CA . GLY A 1 81 ? 9.119 21.183 -8.426 1.00 76.69 81 GLY A CA 1
ATOM 659 C C . GLY A 1 81 ? 8.313 19.964 -8.014 1.00 76.69 81 GLY A C 1
ATOM 660 O O . GLY A 1 81 ? 8.567 19.385 -6.960 1.00 76.69 81 GLY A O 1
ATOM 661 N N . SER A 1 82 ? 7.364 19.552 -8.837 1.00 81.81 82 SER A N 1
ATOM 662 C CA . SER A 1 82 ? 6.647 18.286 -8.695 1.00 81.81 82 SER A CA 1
ATOM 663 C C . SER A 1 82 ? 6.467 17.629 -10.052 1.00 81.81 82 SER A C 1
ATOM 665 O O . SER A 1 82 ? 6.199 18.322 -11.025 1.00 81.81 82 SER A O 1
ATOM 667 N N . TYR A 1 83 ? 6.575 16.310 -10.100 1.00 83.62 83 TYR A N 1
ATOM 668 C CA . TYR A 1 83 ? 6.195 15.514 -11.256 1.00 83.62 83 TYR A CA 1
ATOM 669 C C . TYR A 1 83 ? 4.733 15.091 -11.113 1.00 83.62 83 TYR A C 1
ATOM 671 O O . TYR A 1 83 ? 4.325 14.621 -10.050 1.00 83.62 83 TYR A O 1
ATOM 679 N N . ASN A 1 84 ? 3.953 15.255 -12.171 1.00 88.50 84 ASN A N 1
ATOM 680 C CA . ASN A 1 84 ? 2.626 14.677 -12.319 1.00 88.50 84 ASN A CA 1
ATOM 681 C C . ASN A 1 84 ? 2.703 13.520 -13.304 1.00 88.50 84 ASN A C 1
ATOM 683 O O . ASN A 1 84 ? 3.081 13.729 -14.450 1.00 88.50 84 ASN A O 1
ATOM 687 N N . PHE A 1 85 ? 2.306 12.331 -12.872 1.00 89.12 85 PHE A N 1
ATOM 688 C CA . PHE A 1 85 ? 2.195 11.148 -13.722 1.00 89.12 85 PHE A CA 1
ATOM 689 C C . PHE A 1 85 ? 0.737 10.949 -14.113 1.00 89.12 85 PHE A C 1
ATOM 691 O O . PHE A 1 85 ? -0.123 10.945 -13.230 1.00 89.12 85 PHE A O 1
ATOM 698 N N . TYR A 1 86 ? 0.463 10.770 -15.403 1.00 93.06 86 TYR A N 1
ATOM 699 C CA . TYR A 1 86 ? -0.889 10.614 -15.935 1.00 93.06 86 TYR A CA 1
ATOM 700 C C . TYR A 1 86 ? -1.134 9.185 -16.419 1.00 93.06 86 TYR A C 1
ATOM 702 O O . TYR A 1 86 ? -0.334 8.603 -17.155 1.00 93.06 86 TYR A O 1
ATOM 710 N N . PHE A 1 87 ? -2.279 8.638 -16.028 1.00 93.88 87 PHE A N 1
ATOM 711 C CA . PHE A 1 87 ? -2.713 7.280 -16.320 1.00 93.88 87 PHE A CA 1
ATOM 712 C C . PHE A 1 87 ? -4.145 7.298 -16.848 1.00 93.88 87 PHE A C 1
ATOM 714 O O . PHE A 1 87 ? -4.961 8.094 -16.391 1.00 93.88 87 PHE A O 1
ATOM 721 N N . GLN A 1 88 ? -4.464 6.381 -17.757 1.00 95.81 88 GLN A N 1
ATOM 722 C CA . GLN A 1 88 ? -5.837 6.090 -18.160 1.00 95.81 88 GLN A CA 1
ATOM 723 C C . GLN A 1 88 ? -6.188 4.678 -17.698 1.00 95.81 88 GLN A C 1
ATOM 725 O O . GLN A 1 88 ? -5.674 3.697 -18.234 1.00 95.81 88 GLN A O 1
ATOM 730 N N . LEU A 1 89 ? -7.029 4.580 -16.675 1.00 94.00 89 LEU A N 1
ATOM 731 C CA . LEU A 1 89 ? -7.403 3.337 -16.011 1.00 94.00 89 LEU A CA 1
ATOM 732 C C . LEU A 1 89 ? -8.698 2.784 -16.611 1.00 94.00 89 LEU A C 1
ATOM 734 O O . LEU A 1 89 ? -9.674 3.520 -16.753 1.00 94.00 89 LEU A O 1
ATOM 738 N N . SER A 1 90 ? -8.717 1.485 -16.916 1.00 87.69 90 SER A N 1
ATOM 739 C CA . SER A 1 90 ? -9.765 0.847 -17.735 1.00 87.69 90 SER A CA 1
ATOM 740 C C . SER A 1 90 ? -11.187 1.076 -17.205 1.00 87.69 90 SER A C 1
ATOM 742 O O . SER A 1 90 ? -12.086 1.356 -17.990 1.00 87.69 90 SER A O 1
ATOM 744 N N . ASP A 1 91 ? -11.364 1.058 -15.879 1.00 85.00 91 ASP A N 1
ATOM 745 C CA . ASP A 1 91 ? -12.668 1.235 -15.214 1.00 85.00 91 ASP A CA 1
ATOM 746 C C . ASP A 1 91 ? -12.779 2.541 -14.404 1.00 85.00 91 ASP A C 1
ATOM 748 O O . ASP A 1 91 ? -13.766 2.762 -13.704 1.00 85.00 91 ASP A O 1
ATOM 752 N N . TYR A 1 92 ? -11.745 3.386 -14.441 1.00 84.94 92 TYR A N 1
ATOM 753 C CA . TYR A 1 92 ? -11.611 4.555 -13.556 1.00 84.94 92 TYR A CA 1
ATOM 754 C C . TYR A 1 92 ? -11.343 5.866 -14.305 1.00 84.94 92 TYR A C 1
ATOM 756 O O . TYR A 1 92 ? -11.385 6.932 -13.695 1.00 84.94 92 TYR A O 1
ATOM 764 N N . GLY A 1 93 ? -11.111 5.808 -15.618 1.00 90.56 93 GLY A N 1
ATOM 765 C CA . GLY A 1 93 ? -10.832 6.984 -16.432 1.00 90.56 93 GLY A CA 1
ATOM 766 C C . GLY A 1 93 ? -9.452 7.570 -16.148 1.00 90.56 93 GLY A C 1
ATOM 767 O O . GLY A 1 93 ? -8.503 6.846 -15.835 1.00 90.56 93 GLY A O 1
ATOM 768 N N . ASP A 1 94 ? -9.337 8.886 -16.294 1.00 92.81 94 ASP A N 1
ATOM 769 C CA . ASP A 1 94 ? -8.063 9.581 -16.151 1.00 92.81 94 ASP A CA 1
ATOM 770 C C . ASP A 1 94 ? -7.692 9.759 -14.674 1.00 92.81 94 ASP A C 1
ATOM 772 O O . ASP A 1 94 ? -8.458 10.286 -13.865 1.00 92.81 94 ASP A O 1
ATOM 776 N N . TYR A 1 95 ? -6.478 9.342 -14.327 1.00 91.88 95 TYR A N 1
ATOM 777 C CA . TYR A 1 95 ? -5.909 9.468 -12.994 1.00 91.88 95 TYR A CA 1
ATOM 778 C C . TYR A 1 95 ? -4.547 10.152 -13.067 1.00 91.88 95 TYR A C 1
ATOM 780 O O . TYR A 1 95 ? -3.703 9.798 -13.889 1.00 91.88 95 TYR A O 1
ATOM 788 N N . SER A 1 96 ? -4.314 11.114 -12.174 1.00 90.56 96 SER A N 1
ATOM 789 C CA . SER A 1 96 ? -3.028 11.797 -12.048 1.00 90.56 96 SER A CA 1
ATOM 790 C C . SER A 1 96 ? -2.433 11.589 -10.660 1.00 90.56 96 SER A C 1
ATOM 792 O O . SER A 1 96 ? -3.108 11.831 -9.656 1.00 90.56 96 SER A O 1
ATOM 794 N N . TYR A 1 97 ? -1.155 11.226 -10.593 1.00 86.81 97 TYR A N 1
ATOM 795 C CA . TYR A 1 97 ? -0.399 11.127 -9.348 1.00 86.81 97 TYR A CA 1
ATOM 796 C C . TYR A 1 97 ? 0.665 12.224 -9.278 1.00 86.81 97 TYR A C 1
ATOM 798 O O . TYR A 1 97 ? 1.599 12.242 -10.079 1.00 86.81 97 TYR A O 1
ATOM 806 N N . ASN A 1 98 ? 0.532 13.133 -8.307 1.00 84.50 98 ASN A N 1
ATOM 807 C CA . ASN A 1 98 ? 1.528 14.170 -8.046 1.00 84.50 98 ASN A CA 1
ATOM 808 C C . ASN A 1 98 ? 2.581 13.670 -7.054 1.00 84.50 98 ASN A C 1
ATOM 810 O O . ASN A 1 98 ? 2.262 13.183 -5.966 1.00 84.50 98 ASN A O 1
ATOM 814 N N . ILE A 1 99 ? 3.846 13.884 -7.394 1.00 77.69 99 ILE A N 1
ATOM 815 C CA . ILE A 1 99 ? 4.974 13.660 -6.507 1.00 77.69 99 ILE A CA 1
ATOM 816 C C . ILE A 1 99 ? 5.913 14.864 -6.495 1.00 77.69 99 ILE A C 1
ATOM 818 O O . ILE A 1 99 ? 6.409 15.322 -7.518 1.00 77.69 99 ILE A O 1
ATOM 822 N N . ASN A 1 100 ? 6.220 15.373 -5.304 1.00 75.81 100 ASN A N 1
ATOM 823 C CA . ASN A 1 100 ? 7.186 16.459 -5.153 1.00 75.81 100 ASN A CA 1
ATOM 824 C C . ASN A 1 100 ? 8.603 15.989 -5.544 1.00 75.81 100 ASN A C 1
ATOM 826 O O . ASN A 1 100 ? 9.007 14.882 -5.202 1.00 75.81 100 ASN A O 1
ATOM 830 N N . HIS A 1 101 ? 9.383 16.847 -6.196 1.00 66.62 101 HIS A N 1
ATOM 831 C CA . HIS A 1 101 ? 10.748 16.614 -6.672 1.00 66.62 101 HIS A CA 1
ATOM 832 C C . HIS A 1 101 ? 11.680 16.046 -5.591 1.00 66.62 101 HIS A C 1
ATOM 834 O O . HIS A 1 101 ? 12.436 15.118 -5.852 1.00 66.62 101 HIS A O 1
ATOM 840 N N . THR A 1 102 ? 11.591 16.531 -4.347 1.00 63.06 102 THR A N 1
ATOM 841 C CA . THR A 1 102 ? 12.380 15.976 -3.226 1.00 63.06 102 THR A CA 1
ATOM 842 C C . THR A 1 102 ? 12.017 14.514 -2.944 1.00 63.06 102 THR A C 1
ATOM 844 O O . THR A 1 102 ? 12.887 13.697 -2.650 1.00 63.06 102 THR A O 1
ATOM 847 N N . LYS A 1 103 ? 10.727 14.176 -3.058 1.00 63.19 103 LYS A N 1
ATOM 848 C CA . LYS A 1 103 ? 10.214 12.813 -2.893 1.00 63.19 103 LYS A CA 1
ATOM 849 C C . LYS A 1 103 ? 10.613 11.948 -4.098 1.00 63.19 103 LYS A C 1
ATOM 851 O O . LYS A 1 103 ? 11.051 10.823 -3.902 1.00 63.19 103 LYS A O 1
ATOM 856 N N . ALA A 1 104 ? 10.566 12.495 -5.315 1.00 59.06 104 ALA A N 1
ATOM 857 C CA . ALA A 1 104 ? 11.026 11.827 -6.535 1.00 59.06 104 ALA A CA 1
ATOM 858 C C . ALA A 1 104 ? 12.521 11.457 -6.474 1.00 59.06 104 ALA A C 1
ATOM 860 O O . ALA A 1 104 ? 12.875 10.319 -6.762 1.00 59.06 104 ALA A O 1
ATOM 861 N N . ILE A 1 105 ? 13.387 12.362 -5.992 1.00 57.84 105 ILE A N 1
ATOM 862 C CA . ILE A 1 105 ? 14.817 12.072 -5.766 1.00 57.84 105 ILE A CA 1
ATOM 863 C C . ILE A 1 105 ? 15.003 10.957 -4.730 1.00 57.84 105 ILE A C 1
ATOM 865 O O . ILE A 1 105 ? 15.847 10.084 -4.916 1.00 57.84 105 ILE A O 1
ATOM 869 N N . HIS A 1 106 ? 14.213 10.946 -3.651 1.00 54.41 106 HIS A N 1
ATOM 870 C CA . HIS A 1 106 ? 14.280 9.883 -2.641 1.00 54.41 106 HIS A CA 1
ATOM 871 C C . HIS A 1 106 ? 13.927 8.501 -3.229 1.00 54.41 106 HIS A C 1
ATOM 873 O O . HIS A 1 106 ? 14.538 7.487 -2.872 1.00 54.41 106 HIS A O 1
ATOM 879 N N . TYR A 1 107 ? 13.019 8.464 -4.208 1.00 55.44 107 TYR A N 1
ATOM 880 C CA . TYR A 1 107 ? 12.713 7.263 -4.989 1.00 55.44 107 TYR A CA 1
ATOM 881 C C . TYR A 1 107 ? 13.758 6.922 -6.073 1.00 55.44 107 TYR A C 1
ATOM 883 O O . TYR A 1 107 ? 13.632 5.896 -6.738 1.00 55.44 107 TYR A O 1
ATOM 891 N N . GLY A 1 108 ? 14.855 7.677 -6.191 1.00 46.34 108 GLY A N 1
ATOM 892 C CA . GLY A 1 108 ? 16.003 7.332 -7.030 1.00 46.34 108 GLY A CA 1
ATOM 893 C C . GLY A 1 108 ? 16.808 6.145 -6.483 1.00 46.34 108 GLY A C 1
ATOM 894 O O . GLY A 1 108 ? 17.477 6.274 -5.463 1.00 46.34 108 GLY A O 1
ATOM 895 N N . TYR A 1 109 ? 16.700 5.000 -7.168 1.00 44.22 109 TYR A N 1
ATOM 896 C CA . TYR A 1 109 ? 17.577 3.812 -7.245 1.00 44.22 109 TYR A CA 1
ATOM 897 C C . TYR A 1 109 ? 18.024 3.056 -5.964 1.00 44.22 109 TYR A C 1
ATOM 899 O O . TYR A 1 109 ? 18.374 3.636 -4.940 1.00 44.22 109 TYR A O 1
ATOM 907 N N . ASN A 1 110 ? 18.027 1.717 -6.082 1.00 38.75 110 ASN A N 1
ATOM 908 C CA . ASN A 1 110 ? 18.596 0.670 -5.204 1.00 38.75 110 ASN A CA 1
ATOM 909 C C . ASN A 1 110 ? 17.774 0.085 -4.035 1.00 38.75 110 ASN A C 1
ATOM 911 O O . ASN A 1 110 ? 18.355 -0.511 -3.133 1.00 38.75 110 ASN A O 1
ATOM 915 N N . SER A 1 111 ? 16.438 0.128 -4.059 1.00 41.78 111 SER A N 1
ATOM 916 C CA . SER A 1 111 ? 15.667 -0.877 -3.302 1.00 41.78 111 SER A CA 1
ATOM 917 C C . SER A 1 111 ? 14.390 -1.293 -4.028 1.00 41.78 111 SER A C 1
ATOM 919 O O . SER A 1 111 ? 13.833 -0.523 -4.812 1.00 41.78 111 SER A O 1
ATOM 921 N N . SER A 1 112 ? 13.934 -2.519 -3.768 1.00 49.84 112 SER A N 1
ATOM 922 C CA . SER A 1 112 ? 12.658 -3.075 -4.244 1.00 49.84 112 SER A CA 1
ATOM 923 C C . SER A 1 112 ? 11.437 -2.260 -3.766 1.00 49.84 112 SER A C 1
ATOM 925 O O . SER A 1 112 ? 10.416 -2.221 -4.459 1.00 49.84 112 SER A O 1
ATOM 927 N N . LYS A 1 113 ? 11.616 -1.502 -2.665 1.00 51.31 113 LYS A N 1
ATOM 928 C CA . LYS A 1 113 ? 10.643 -0.631 -1.969 1.00 51.31 113 LYS A CA 1
ATOM 929 C C . LYS A 1 113 ? 10.302 0.683 -2.683 1.00 51.31 113 LYS A C 1
ATOM 931 O O . LYS A 1 113 ? 9.556 1.493 -2.135 1.00 51.31 113 LYS A O 1
ATOM 936 N N . LYS A 1 114 ? 10.901 0.974 -3.842 1.00 62.72 114 LYS A N 1
ATOM 937 C CA . LYS A 1 114 ? 10.717 2.253 -4.550 1.00 62.72 114 LYS A CA 1
ATOM 938 C C . LYS A 1 114 ? 9.768 2.091 -5.738 1.00 62.72 114 LYS A C 1
ATOM 940 O O . LYS A 1 114 ? 9.923 1.165 -6.533 1.00 62.72 114 LYS A O 1
ATOM 945 N N . LEU A 1 115 ? 8.850 3.049 -5.895 1.00 67.12 115 LEU A N 1
ATOM 946 C CA . LEU A 1 115 ? 8.060 3.222 -7.116 1.00 67.12 115 LEU A CA 1
ATOM 947 C C . LEU A 1 115 ? 9.022 3.420 -8.296 1.00 67.12 115 LEU A C 1
ATOM 949 O O . LEU A 1 115 ? 9.773 4.395 -8.324 1.00 67.12 115 LEU A O 1
ATOM 953 N N . ARG A 1 116 ? 9.015 2.493 -9.258 1.00 66.50 116 ARG A N 1
ATOM 954 C CA . ARG A 1 116 ? 9.954 2.438 -10.397 1.00 66.50 116 ARG A CA 1
ATOM 955 C C . ARG A 1 116 ? 9.651 3.476 -11.484 1.00 66.50 116 ARG A C 1
ATOM 957 O O . ARG A 1 116 ? 9.739 3.141 -12.654 1.00 66.50 116 ARG A O 1
ATOM 964 N N . LEU A 1 117 ? 9.263 4.698 -11.127 1.00 71.25 117 LEU A N 1
ATOM 965 C CA . LEU A 1 117 ? 8.711 5.702 -12.053 1.00 71.25 117 LEU A CA 1
ATOM 966 C C . LEU A 1 117 ? 9.613 5.982 -13.269 1.00 71.25 117 LEU A C 1
ATOM 968 O O . LEU A 1 117 ? 9.116 6.246 -14.355 1.00 71.25 117 LEU A O 1
ATOM 972 N N . ASP A 1 118 ? 10.926 5.828 -13.101 1.00 68.31 118 ASP A N 1
ATOM 973 C CA . ASP A 1 118 ? 11.956 5.986 -14.131 1.00 68.31 118 ASP A CA 1
ATOM 974 C C . ASP A 1 118 ? 11.883 4.971 -15.289 1.00 68.31 118 ASP A C 1
ATOM 976 O O . ASP A 1 118 ? 12.513 5.171 -16.324 1.00 68.31 118 ASP A O 1
ATOM 980 N N . LYS A 1 119 ? 11.151 3.865 -15.113 1.00 74.81 119 LYS A N 1
ATOM 981 C CA . LYS A 1 119 ? 10.990 2.805 -16.120 1.00 74.81 119 LYS A CA 1
ATOM 982 C C . LYS A 1 119 ? 9.715 2.925 -16.960 1.00 74.81 119 LYS A C 1
ATOM 984 O O . LYS A 1 119 ? 9.540 2.119 -17.872 1.00 74.81 119 LYS A O 1
ATOM 989 N N . LEU A 1 120 ? 8.833 3.878 -16.659 1.00 82.50 120 LEU A N 1
ATOM 990 C CA . LEU A 1 120 ? 7.567 4.051 -17.372 1.00 82.50 120 LEU A CA 1
ATOM 991 C C . LEU A 1 120 ? 7.797 4.562 -18.800 1.00 82.50 120 LEU A C 1
ATOM 993 O O . LEU A 1 120 ? 8.484 5.559 -19.012 1.00 82.50 120 LEU A O 1
ATOM 997 N N . GLN A 1 121 ? 7.178 3.903 -19.778 1.00 87.75 121 GLN A N 1
ATOM 998 C CA . GLN A 1 121 ? 7.202 4.314 -21.184 1.00 87.75 121 GLN A CA 1
ATOM 999 C C . GLN A 1 121 ? 5.813 4.738 -21.653 1.00 87.75 121 GLN A C 1
ATOM 1001 O O . GLN A 1 121 ? 4.824 4.092 -21.321 1.00 87.75 121 GLN A O 1
ATOM 1006 N N . ASN A 1 122 ? 5.720 5.807 -22.448 1.00 89.31 122 ASN A N 1
ATOM 1007 C CA . ASN A 1 122 ? 4.433 6.300 -22.953 1.00 89.31 122 ASN A CA 1
ATOM 1008 C C . ASN A 1 122 ? 3.632 5.189 -23.652 1.00 89.31 122 ASN A C 1
ATOM 1010 O O . ASN A 1 122 ? 4.164 4.461 -24.489 1.00 89.31 122 ASN A O 1
ATOM 1014 N N . ASN A 1 123 ? 2.337 5.114 -23.344 1.00 90.75 123 ASN A N 1
ATOM 1015 C CA . ASN A 1 123 ? 1.402 4.079 -23.793 1.00 90.75 123 ASN A CA 1
ATOM 1016 C C . ASN A 1 123 ? 1.734 2.647 -23.336 1.00 90.75 123 ASN A C 1
ATOM 1018 O O . ASN A 1 123 ? 1.250 1.692 -23.935 1.00 90.75 123 ASN A O 1
ATOM 1022 N N . GLN A 1 124 ? 2.525 2.483 -22.276 1.00 91.19 124 GLN A N 1
ATOM 1023 C CA . GLN A 1 124 ? 2.778 1.178 -21.675 1.00 91.19 124 GLN A CA 1
ATOM 1024 C C . GLN A 1 124 ? 1.585 0.708 -20.839 1.00 91.19 124 GLN A C 1
ATOM 1026 O O . GLN A 1 124 ? 1.052 1.458 -20.013 1.00 91.19 124 GLN A O 1
ATOM 1031 N N . ASP A 1 125 ? 1.228 -0.562 -21.017 1.00 93.44 125 ASP A N 1
ATOM 1032 C CA . ASP A 1 125 ? 0.263 -1.253 -20.171 1.00 93.44 125 ASP A CA 1
ATOM 1033 C C . ASP A 1 125 ? 0.837 -1.476 -18.768 1.00 93.44 125 ASP A C 1
ATOM 1035 O O . ASP A 1 125 ? 1.941 -2.003 -18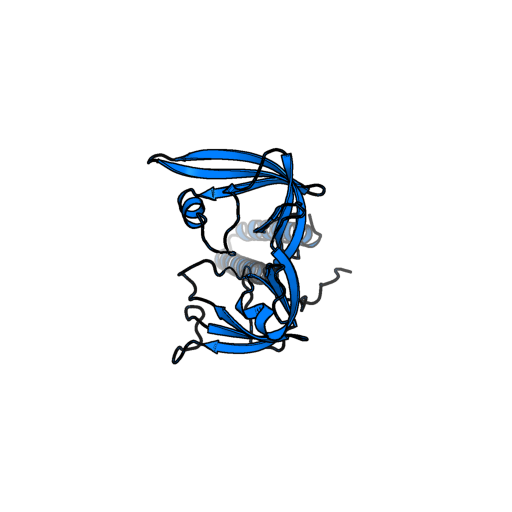.576 1.00 93.44 125 ASP A O 1
ATOM 1039 N N . ILE A 1 126 ? 0.065 -1.071 -17.767 1.00 92.81 126 ILE A N 1
ATOM 1040 C CA . ILE A 1 126 ? 0.463 -1.109 -16.365 1.00 92.81 126 ILE A CA 1
ATOM 1041 C C . ILE A 1 126 ? -0.709 -1.504 -15.465 1.00 92.81 126 ILE A C 1
ATOM 1043 O O . ILE A 1 126 ? -1.882 -1.361 -15.821 1.00 92.81 126 ILE A O 1
ATOM 1047 N N . CYS A 1 127 ? -0.393 -1.922 -14.245 1.00 92.81 127 CYS A N 1
ATOM 1048 C CA . CYS A 1 127 ? -1.355 -1.977 -13.156 1.00 92.81 127 CYS A CA 1
ATOM 1049 C C . CYS A 1 127 ? -0.858 -1.183 -11.950 1.00 92.81 127 CYS A C 1
ATOM 1051 O O . CYS A 1 127 ? 0.269 -1.338 -11.487 1.00 92.81 127 CYS A O 1
ATOM 1053 N N . LEU A 1 128 ? -1.728 -0.328 -11.427 1.00 91.62 128 LEU A N 1
ATOM 1054 C CA . LEU A 1 128 ? -1.531 0.397 -10.186 1.00 91.62 128 LEU A CA 1
ATOM 1055 C C . LEU A 1 128 ? -2.005 -0.462 -9.015 1.00 91.62 128 LEU A C 1
ATOM 1057 O O . LEU A 1 128 ? -3.127 -0.973 -9.006 1.00 91.62 128 LEU A O 1
ATOM 1061 N N . HIS A 1 129 ? -1.157 -0.568 -8.004 1.00 89.75 129 HIS A N 1
ATOM 1062 C CA . HIS A 1 129 ? -1.473 -1.154 -6.711 1.00 89.75 129 HIS A CA 1
ATOM 1063 C C . HIS A 1 129 ? -1.835 -0.006 -5.783 1.00 89.75 129 HIS A C 1
ATOM 1065 O O . HIS A 1 129 ? -0.988 0.840 -5.499 1.00 89.75 129 HIS A O 1
ATOM 1071 N N . VAL A 1 130 ? -3.092 0.075 -5.353 1.00 87.56 130 VAL A N 1
ATOM 1072 C CA . VAL A 1 130 ? -3.609 1.252 -4.647 1.00 87.56 130 VAL A CA 1
ATOM 1073 C C . VAL A 1 130 ? -4.286 0.897 -3.332 1.00 87.56 130 VAL A C 1
ATOM 1075 O O . VAL A 1 130 ? -4.869 -0.176 -3.173 1.00 87.56 130 VAL A O 1
ATOM 1078 N N . SER A 1 131 ? -4.228 1.852 -2.409 1.00 84.88 131 SER A N 1
ATOM 1079 C CA . SER A 1 131 ? -5.042 1.909 -1.204 1.00 84.88 131 SER A CA 1
ATOM 1080 C C . SER A 1 131 ? -6.272 2.772 -1.479 1.00 84.88 131 SER A C 1
ATOM 1082 O O . SER A 1 131 ? -6.169 3.878 -2.022 1.00 84.88 131 SER A O 1
ATOM 1084 N N . MET A 1 132 ? -7.447 2.262 -1.126 1.00 83.38 132 MET A N 1
ATOM 1085 C CA . MET A 1 132 ? -8.737 2.931 -1.302 1.00 83.38 132 MET A CA 1
ATOM 1086 C C . MET A 1 132 ? -9.532 2.875 -0.006 1.00 83.38 132 MET A C 1
ATOM 1088 O O . MET A 1 132 ? -9.405 1.918 0.751 1.00 83.38 132 MET A O 1
ATOM 1092 N N . ASN A 1 133 ? -10.394 3.856 0.248 1.00 76.62 133 ASN A N 1
ATOM 1093 C CA . ASN A 1 133 ? -11.307 3.775 1.383 1.00 76.62 133 ASN A CA 1
ATOM 1094 C C . ASN A 1 133 ? -12.405 2.738 1.078 1.00 76.62 133 ASN A C 1
ATOM 1096 O O . ASN A 1 133 ? -13.057 2.810 0.036 1.00 76.62 133 ASN A O 1
ATOM 1100 N N . ALA A 1 134 ? -12.654 1.805 1.997 1.00 72.19 134 ALA A N 1
ATOM 1101 C CA . ALA A 1 134 ? -13.657 0.750 1.835 1.00 72.19 134 ALA A CA 1
ATOM 1102 C C . ALA A 1 134 ? -15.090 1.284 1.626 1.00 72.19 134 ALA A C 1
ATOM 1104 O O . ALA A 1 134 ? -15.922 0.608 1.024 1.00 72.19 134 ALA A O 1
ATOM 1105 N N . TY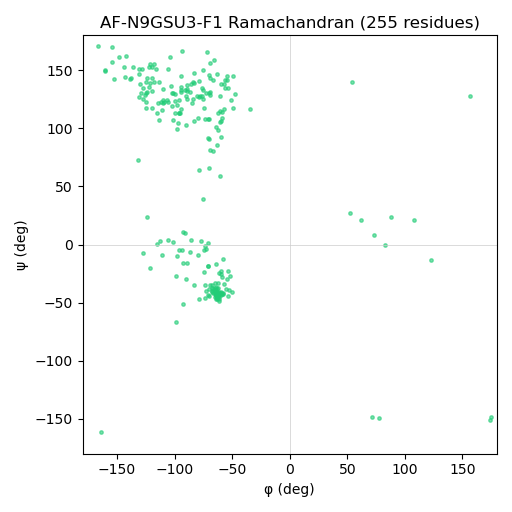R A 1 135 ? -15.375 2.497 2.100 1.00 70.19 135 TYR A N 1
ATOM 1106 C CA . TYR A 1 135 ? -16.655 3.195 1.974 1.00 70.19 135 TYR A CA 1
ATOM 1107 C C . TYR A 1 135 ? -16.697 4.207 0.815 1.00 70.19 135 TYR A C 1
ATOM 1109 O O . TYR A 1 135 ? -17.774 4.710 0.501 1.00 70.19 135 TYR A O 1
ATOM 1117 N N . GLN A 1 136 ? -15.561 4.513 0.175 1.00 72.56 136 GLN A N 1
ATOM 1118 C CA . GLN A 1 136 ? -15.452 5.409 -0.989 1.00 72.56 136 GLN A CA 1
ATOM 1119 C C . GLN A 1 136 ? -14.610 4.739 -2.084 1.00 72.56 136 GLN A C 1
ATOM 1121 O O . GLN A 1 136 ? -13.452 5.081 -2.320 1.00 72.56 136 GLN A O 1
ATOM 1126 N N . ALA A 1 137 ? -15.202 3.732 -2.732 1.00 67.06 137 ALA A N 1
ATOM 1127 C CA . ALA A 1 137 ? -14.534 2.869 -3.713 1.00 67.06 137 ALA A CA 1
ATOM 1128 C C . ALA A 1 137 ? -14.240 3.543 -5.072 1.00 67.06 137 ALA A C 1
ATOM 1130 O O . ALA A 1 137 ? -13.630 2.933 -5.954 1.00 67.06 137 ALA A O 1
ATOM 1131 N N . ASP A 1 138 ? -14.681 4.783 -5.250 1.00 73.81 138 ASP A N 1
ATOM 1132 C CA . ASP A 1 138 ? -14.409 5.657 -6.389 1.00 73.81 138 ASP A CA 1
ATOM 1133 C C . ASP A 1 138 ? -13.136 6.494 -6.198 1.00 73.81 138 ASP A C 1
ATOM 1135 O O . ASP A 1 138 ? -12.584 7.006 -7.172 1.00 73.81 138 ASP A O 1
ATOM 1139 N N . ARG A 1 139 ? -12.618 6.598 -4.967 1.00 77.56 139 ARG A N 1
ATOM 1140 C CA . ARG A 1 139 ? -11.460 7.435 -4.653 1.00 77.56 139 ARG A CA 1
ATOM 1141 C C . ARG A 1 139 ? -10.222 6.615 -4.307 1.00 77.56 139 ARG A C 1
ATOM 1143 O O . ARG A 1 139 ? -10.189 5.861 -3.336 1.00 77.56 139 ARG A O 1
ATOM 1150 N N . ILE A 1 140 ? -9.160 6.836 -5.077 1.00 83.81 140 ILE A N 1
ATOM 1151 C CA . ILE A 1 140 ? -7.818 6.346 -4.752 1.00 83.81 140 ILE A CA 1
ATOM 1152 C C . ILE A 1 140 ? -7.253 7.216 -3.623 1.00 83.81 140 ILE A C 1
ATOM 1154 O O . ILE A 1 140 ? -7.073 8.423 -3.802 1.00 83.81 140 ILE A O 1
ATOM 1158 N N . ASN A 1 141 ? -6.979 6.612 -2.463 1.00 79.94 141 ASN A N 1
ATOM 1159 C CA . ASN A 1 141 ? -6.383 7.308 -1.322 1.00 79.94 141 ASN A CA 1
ATOM 1160 C C . ASN A 1 141 ? -4.875 7.469 -1.511 1.00 79.94 141 ASN A C 1
ATOM 1162 O O . ASN A 1 141 ? -4.337 8.558 -1.311 1.00 79.94 141 ASN A O 1
ATOM 1166 N N . GLU A 1 142 ? -4.198 6.389 -1.904 1.00 80.75 142 GLU A N 1
ATOM 1167 C CA . GLU A 1 142 ? -2.750 6.384 -2.089 1.00 80.75 142 GLU A CA 1
ATOM 1168 C C . GLU A 1 142 ? -2.311 5.337 -3.118 1.00 80.75 142 GLU A C 1
ATOM 1170 O O . GLU A 1 142 ? -2.860 4.237 -3.186 1.00 80.75 142 GLU A O 1
ATOM 1175 N N . LEU A 1 143 ? -1.304 5.696 -3.915 1.00 84.56 143 LEU A N 1
ATOM 1176 C CA . LEU A 1 143 ? -0.608 4.786 -4.818 1.00 84.56 143 LEU A CA 1
ATOM 1177 C C . LEU A 1 143 ? 0.498 4.055 -4.047 1.00 84.56 143 LEU A C 1
ATOM 1179 O O . LEU A 1 143 ? 1.387 4.707 -3.499 1.00 84.56 143 LEU A O 1
ATOM 1183 N N . LEU A 1 144 ? 0.434 2.723 -4.026 1.00 82.31 144 LEU A N 1
ATOM 1184 C CA . LEU A 1 144 ? 1.368 1.847 -3.315 1.00 82.31 144 LEU A CA 1
ATOM 1185 C C . LEU A 1 144 ? 2.520 1.400 -4.220 1.00 82.31 144 LEU A C 1
ATOM 1187 O O . LEU A 1 144 ? 3.680 1.539 -3.847 1.00 82.31 144 LEU A O 1
ATOM 1191 N N . ASP A 1 145 ? 2.204 0.877 -5.410 1.00 85.00 145 ASP A N 1
ATOM 1192 C CA . ASP A 1 145 ? 3.196 0.442 -6.401 1.00 85.00 145 ASP A CA 1
ATOM 1193 C C . ASP A 1 145 ? 2.645 0.479 -7.840 1.00 85.00 145 ASP A C 1
ATOM 1195 O O . ASP A 1 145 ? 1.440 0.638 -8.057 1.00 85.00 145 ASP A O 1
ATOM 1199 N N . ILE A 1 146 ? 3.532 0.307 -8.822 1.00 86.94 146 ILE A N 1
ATOM 1200 C CA . ILE A 1 146 ? 3.229 0.165 -10.246 1.00 86.94 146 ILE A CA 1
ATOM 1201 C C . ILE A 1 146 ? 3.853 -1.137 -10.771 1.00 86.94 146 ILE A C 1
ATOM 1203 O O . ILE A 1 146 ? 5.065 -1.361 -10.701 1.00 86.94 146 ILE A O 1
ATOM 1207 N N . GLU A 1 147 ? 3.005 -1.994 -11.328 1.00 88.25 147 GLU A N 1
ATOM 1208 C CA . GLU A 1 147 ? 3.369 -3.208 -12.054 1.00 88.25 147 GLU A CA 1
ATOM 1209 C C . GLU A 1 147 ? 3.395 -2.911 -13.555 1.00 88.25 147 GLU A C 1
ATOM 1211 O O . GLU A 1 147 ? 2.398 -2.467 -14.125 1.00 88.25 147 GLU A O 1
ATOM 1216 N N . TYR A 1 148 ? 4.529 -3.177 -14.201 1.00 84.88 148 TYR A N 1
ATOM 1217 C CA . TYR A 1 148 ? 4.626 -3.181 -15.659 1.00 84.88 148 TYR A CA 1
ATOM 1218 C C . TYR A 1 148 ? 4.089 -4.508 -16.173 1.00 84.88 148 TYR A C 1
ATOM 1220 O O . TYR A 1 148 ? 4.560 -5.556 -15.729 1.00 84.88 148 TYR A O 1
ATOM 1228 N N . LEU A 1 149 ? 3.148 -4.487 -17.119 1.00 81.81 149 LEU A N 1
ATOM 1229 C CA . LEU A 1 149 ? 2.624 -5.712 -17.726 1.00 81.81 149 LEU A CA 1
ATOM 1230 C C . LEU A 1 149 ? 3.598 -6.253 -18.780 1.00 81.81 149 LEU A C 1
ATOM 1232 O O . LEU A 1 149 ? 3.305 -6.299 -19.971 1.00 81.81 149 LEU A O 1
ATOM 1236 N N . ALA A 1 150 ? 4.784 -6.647 -18.320 1.00 77.19 150 ALA A N 1
ATOM 1237 C CA . ALA A 1 150 ? 5.846 -7.214 -19.133 1.00 77.19 150 ALA A CA 1
ATOM 1238 C C . ALA A 1 150 ? 6.261 -8.598 -18.590 1.00 77.19 150 ALA A C 1
ATOM 1240 O O . ALA A 1 150 ? 6.281 -8.801 -17.370 1.00 77.19 150 ALA A O 1
ATOM 1241 N N . PRO A 1 151 ? 6.595 -9.570 -19.462 1.00 72.00 151 PRO A N 1
ATOM 1242 C CA . PRO A 1 151 ? 6.978 -10.920 -19.034 1.00 72.00 151 PRO A CA 1
ATOM 1243 C C . PRO A 1 151 ? 8.203 -10.960 -18.111 1.00 72.00 151 PRO A C 1
ATOM 1245 O O . PRO A 1 151 ? 8.324 -11.862 -17.285 1.00 72.00 151 PRO A O 1
ATOM 1248 N N . ASP A 1 152 ? 9.095 -9.980 -18.242 1.00 75.81 152 ASP A N 1
ATOM 1249 C CA . ASP A 1 152 ? 10.331 -9.822 -17.476 1.00 75.81 152 ASP A CA 1
ATOM 1250 C C . ASP A 1 152 ? 10.135 -9.078 -16.146 1.00 75.81 152 ASP A C 1
ATOM 1252 O O . ASP A 1 152 ? 11.106 -8.847 -15.429 1.00 75.81 152 ASP A O 1
ATOM 1256 N N . TYR A 1 153 ? 8.900 -8.717 -15.774 1.00 80.31 153 TYR A N 1
ATOM 1257 C CA . TYR A 1 153 ? 8.647 -8.088 -14.482 1.00 80.31 153 TYR A CA 1
ATOM 1258 C C . TYR A 1 153 ? 9.035 -9.037 -13.339 1.00 80.31 153 TYR A C 1
ATOM 1260 O O . TYR A 1 153 ? 8.416 -10.085 -13.130 1.00 80.31 153 TYR A O 1
ATOM 1268 N N . GLU A 1 154 ? 10.070 -8.648 -12.597 1.00 78.81 154 GLU A N 1
ATOM 1269 C CA . GLU A 1 154 ? 10.806 -9.491 -11.646 1.00 78.81 154 GLU A CA 1
ATOM 1270 C C . GLU A 1 154 ? 10.054 -9.770 -10.336 1.00 78.81 154 GLU A C 1
ATOM 1272 O O . GLU A 1 154 ? 10.542 -10.534 -9.506 1.00 78.81 154 GLU A O 1
ATOM 1277 N N . PHE A 1 155 ? 8.879 -9.167 -10.132 1.00 84.19 155 PHE A N 1
ATOM 1278 C CA . PHE A 1 155 ? 8.131 -9.250 -8.878 1.00 84.19 155 PHE A CA 1
ATOM 1279 C C 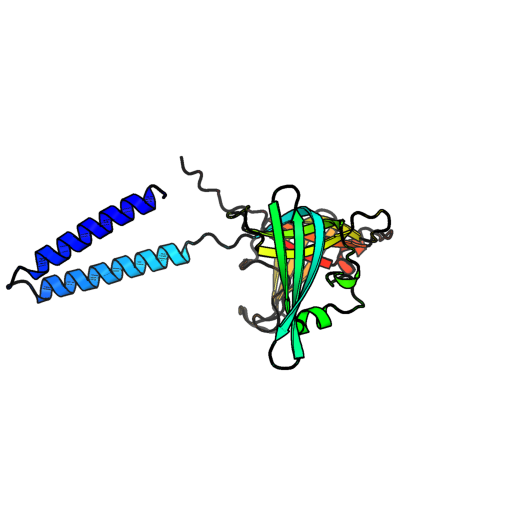. PHE A 1 155 ? 6.729 -9.831 -9.072 1.00 84.19 155 PHE A C 1
ATOM 1281 O O . PHE A 1 155 ? 6.128 -9.744 -10.141 1.00 84.19 155 PHE A O 1
ATOM 1288 N N . GLU A 1 156 ? 6.193 -10.412 -8.010 1.00 85.19 156 GLU A N 1
ATOM 1289 C CA . GLU A 1 156 ? 4.797 -10.797 -7.867 1.00 85.19 156 GLU A CA 1
ATOM 1290 C C . GLU A 1 156 ? 4.185 -10.115 -6.641 1.00 85.19 156 GLU A C 1
ATOM 1292 O O . GLU A 1 156 ? 4.876 -9.798 -5.672 1.00 85.19 156 GLU A O 1
ATOM 1297 N N . PHE A 1 157 ? 2.874 -9.893 -6.683 1.00 87.12 157 PHE A N 1
ATOM 1298 C CA . PHE A 1 157 ? 2.131 -9.316 -5.568 1.00 87.12 157 PHE A CA 1
ATOM 1299 C C . PHE A 1 157 ? 1.294 -10.405 -4.909 1.00 87.12 157 PHE A C 1
ATOM 1301 O O . PHE A 1 157 ? 0.477 -11.045 -5.573 1.00 87.12 157 PHE A O 1
ATOM 1308 N N . LYS A 1 158 ? 1.471 -10.601 -3.602 1.00 86.69 158 LYS A N 1
ATOM 1309 C CA . LYS A 1 158 ? 0.705 -11.571 -2.817 1.00 86.69 158 LYS A CA 1
ATOM 1310 C C . LYS A 1 158 ? -0.067 -10.903 -1.696 1.00 86.69 158 LYS A C 1
ATOM 1312 O O . LYS A 1 158 ? 0.405 -9.970 -1.052 1.00 86.69 158 LYS A O 1
ATOM 1317 N N . LYS A 1 159 ? -1.263 -11.437 -1.460 1.00 87.94 159 LYS A N 1
ATOM 1318 C CA . LYS A 1 159 ? -2.080 -11.155 -0.285 1.00 87.94 159 LYS A CA 1
ATOM 1319 C C . LYS A 1 159 ? -1.896 -12.308 0.697 1.00 87.94 159 LYS A C 1
ATOM 1321 O O . LYS A 1 159 ? -2.280 -13.432 0.388 1.00 87.94 159 LYS A O 1
ATOM 1326 N N . ILE A 1 160 ? -1.280 -12.031 1.840 1.00 87.38 160 ILE A N 1
ATOM 1327 C CA . ILE A 1 160 ? -0.939 -13.023 2.863 1.00 87.38 160 ILE A CA 1
ATOM 1328 C C . ILE A 1 160 ? -1.741 -12.703 4.115 1.00 87.38 160 ILE A C 1
ATOM 1330 O O . ILE A 1 160 ? -1.524 -11.665 4.734 1.00 87.38 160 ILE A O 1
ATOM 1334 N N . CYS A 1 161 ? -2.675 -13.575 4.475 1.00 87.38 161 CYS A N 1
ATOM 1335 C CA . CYS A 1 161 ? -3.598 -13.332 5.577 1.00 87.38 161 CYS A CA 1
ATOM 1336 C C . CYS A 1 161 ? -3.232 -14.125 6.836 1.00 87.38 161 CYS A C 1
ATOM 1338 O O . CYS A 1 161 ? -2.444 -15.076 6.809 1.00 87.38 161 CYS A O 1
ATOM 1340 N N . GLY A 1 162 ? -3.778 -13.673 7.956 1.00 88.56 162 GLY A N 1
ATOM 1341 C CA . GLY A 1 162 ? -3.605 -14.294 9.256 1.00 88.56 162 GLY A CA 1
ATOM 1342 C C . GLY A 1 162 ? -4.237 -13.448 10.347 1.00 88.56 162 GLY A C 1
ATOM 1343 O O . GLY A 1 162 ? -5.193 -12.708 10.112 1.00 88.56 162 GLY A O 1
ATOM 1344 N N . ARG A 1 163 ? -3.688 -13.542 11.557 1.00 87.50 163 ARG A N 1
ATOM 1345 C CA . ARG A 1 163 ? -4.193 -12.814 12.724 1.00 87.50 163 ARG A CA 1
ATOM 1346 C C . ARG A 1 163 ? -3.115 -11.984 13.387 1.00 87.50 163 ARG A C 1
ATOM 1348 O O . ARG A 1 163 ? -1.995 -12.462 13.562 1.00 87.50 163 ARG A O 1
ATOM 1355 N N . GLN A 1 164 ? -3.462 -10.780 13.823 1.00 84.88 164 GLN A N 1
ATOM 1356 C CA . GLN A 1 164 ? -2.645 -10.068 14.800 1.00 84.88 164 GLN A CA 1
ATOM 1357 C C . GLN A 1 164 ? -2.746 -10.783 16.151 1.00 84.88 164 GLN A C 1
ATOM 1359 O O . GLN A 1 164 ? -3.845 -11.095 16.598 1.00 84.88 164 GLN A O 1
ATOM 1364 N N . ILE A 1 165 ? -1.608 -11.052 16.786 1.00 86.94 165 ILE A N 1
ATOM 1365 C CA 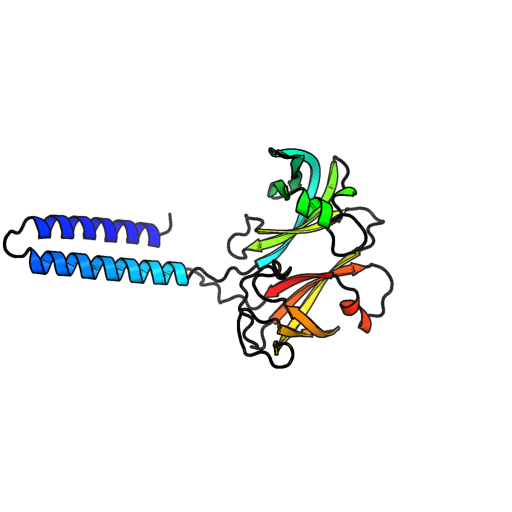. ILE A 1 165 ? -1.538 -11.787 18.060 1.00 86.94 165 ILE A CA 1
ATOM 1366 C C . ILE A 1 165 ? -0.865 -11.002 19.190 1.00 86.94 165 ILE A C 1
ATOM 1368 O O . ILE A 1 165 ? -1.030 -11.370 20.351 1.00 86.94 165 ILE A O 1
ATOM 1372 N N . ALA A 1 166 ? -0.072 -9.977 18.862 1.00 83.00 166 ALA A N 1
ATOM 1373 C CA . ALA A 1 166 ? 0.607 -9.128 19.838 1.00 83.00 166 ALA A CA 1
ATOM 1374 C C . ALA A 1 166 ? 0.908 -7.725 19.271 1.00 83.00 166 ALA A C 1
ATOM 1376 O O . ALA A 1 166 ? 1.014 -7.532 18.055 1.00 83.00 166 ALA A O 1
ATOM 1377 N N . SER A 1 167 ? 1.068 -6.758 20.178 1.00 80.88 167 SER A N 1
ATOM 1378 C CA . SER A 1 167 ? 1.724 -5.469 19.933 1.00 80.88 167 SER A CA 1
ATOM 1379 C C . SER A 1 167 ? 2.799 -5.271 21.001 1.00 80.88 167 SER A C 1
ATOM 1381 O O . SER A 1 167 ? 2.485 -5.331 22.189 1.00 80.88 167 SER A O 1
ATOM 1383 N N . GLU A 1 168 ? 4.046 -5.027 20.603 1.00 81.88 168 GLU A N 1
ATOM 1384 C CA . GLU A 1 168 ? 5.177 -4.878 21.529 1.00 81.88 168 GLU A CA 1
ATOM 1385 C C . GLU A 1 168 ? 5.893 -3.544 21.317 1.00 81.88 168 GLU A C 1
ATOM 1387 O O . GLU A 1 168 ? 6.459 -3.289 20.257 1.00 81.88 168 GLU A O 1
ATOM 1392 N N . TYR A 1 169 ? 5.902 -2.676 22.326 1.00 77.62 169 TYR A N 1
ATOM 1393 C CA . TYR A 1 169 ? 6.663 -1.428 22.262 1.00 77.62 169 TYR A CA 1
ATOM 1394 C C . TYR A 1 169 ? 8.168 -1.700 22.291 1.00 77.62 169 TYR A C 1
ATOM 1396 O O . TYR A 1 169 ? 8.640 -2.598 22.991 1.00 77.62 169 TYR A O 1
ATOM 1404 N N . SER A 1 170 ? 8.936 -0.901 21.544 1.00 74.31 170 SER A N 1
ATOM 1405 C CA . SER A 1 170 ? 10.397 -1.013 21.549 1.00 74.31 170 SER A CA 1
ATOM 1406 C C . SER A 1 170 ? 10.950 -0.870 22.975 1.00 74.31 170 SER A C 1
ATOM 1408 O O . SER A 1 170 ? 10.450 -0.066 23.762 1.00 74.31 170 SER A O 1
ATOM 1410 N N . GLN A 1 171 ? 11.979 -1.661 23.298 1.00 67.38 171 GLN A N 1
ATOM 1411 C CA . GLN A 1 171 ? 12.494 -1.909 24.654 1.00 67.38 171 GLN A CA 1
ATOM 1412 C C . GLN A 1 171 ? 12.408 -0.703 25.613 1.00 67.38 171 GLN A C 1
ATOM 1414 O O . GLN A 1 171 ? 13.071 0.315 25.423 1.00 67.38 171 GLN A O 1
ATOM 1419 N N . GLY A 1 172 ? 11.612 -0.856 26.679 1.00 60.03 172 GLY A N 1
ATOM 1420 C CA . GLY A 1 172 ? 11.504 0.100 27.790 1.00 60.03 172 GLY A CA 1
ATOM 1421 C C . GLY A 1 172 ? 10.568 1.290 27.557 1.00 60.03 172 GLY A C 1
ATOM 1422 O O . GLY A 1 172 ? 10.411 2.122 28.453 1.00 60.03 172 GLY A O 1
ATOM 1423 N N . MET A 1 173 ? 9.933 1.390 26.387 1.00 64.94 173 MET A N 1
ATOM 1424 C CA . MET A 1 173 ? 9.022 2.489 26.077 1.00 64.94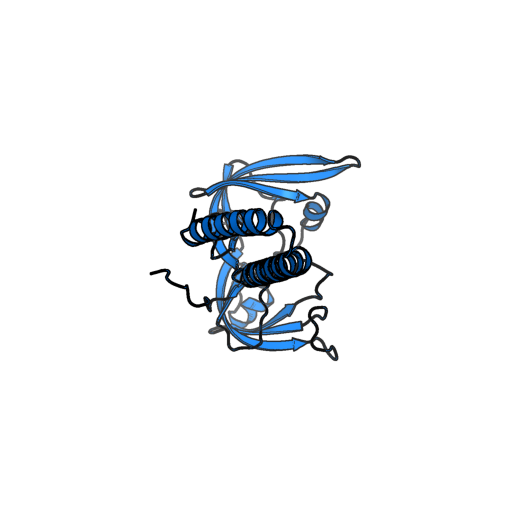 173 MET A CA 1
ATOM 1425 C C . MET A 1 173 ? 7.610 2.229 26.611 1.00 64.94 173 MET A C 1
ATOM 1427 O O . MET A 1 173 ? 7.092 1.117 26.551 1.00 64.94 173 MET A O 1
ATOM 1431 N N . LYS A 1 174 ? 6.980 3.280 27.150 1.00 70.62 174 LYS A N 1
ATOM 1432 C CA . LYS A 1 174 ? 5.581 3.235 27.605 1.00 70.62 174 LYS A CA 1
ATOM 1433 C C . LYS A 1 174 ? 4.627 3.123 26.418 1.00 70.62 174 LYS A C 1
ATOM 1435 O O . LYS A 1 174 ? 4.951 3.594 25.328 1.00 70.62 174 LYS A O 1
ATOM 1440 N N . GLU A 1 175 ? 3.429 2.600 26.664 1.00 67.38 175 GLU A N 1
ATOM 1441 C CA . GLU A 1 175 ? 2.351 2.585 25.676 1.00 67.38 175 GLU A CA 1
ATOM 1442 C C . GLU A 1 175 ? 1.949 4.023 25.313 1.00 67.38 175 GLU A C 1
ATOM 1444 O O . GLU A 1 175 ? 1.248 4.712 26.054 1.00 67.38 175 GLU A O 1
ATOM 1449 N N . SER A 1 176 ? 2.463 4.514 24.189 1.00 67.06 176 SER A N 1
ATOM 1450 C CA . SER A 1 176 ? 2.169 5.841 23.656 1.00 67.06 176 SER A CA 1
ATOM 1451 C C . SER A 1 176 ? 2.105 5.765 22.142 1.00 67.06 176 SER A C 1
ATOM 1453 O O . SER A 1 176 ? 2.887 5.045 21.523 1.00 67.06 176 SER A O 1
ATOM 1455 N N . LYS A 1 177 ? 1.199 6.543 21.544 1.00 58.97 177 LYS A N 1
ATOM 1456 C CA . LYS A 1 177 ? 1.078 6.661 20.085 1.00 58.97 177 LYS A CA 1
ATOM 1457 C C . LYS A 1 177 ? 2.348 7.209 19.440 1.00 58.97 177 LYS A C 1
ATOM 1459 O O . LYS A 1 177 ? 2.608 6.921 18.285 1.00 58.97 177 LYS A O 1
ATOM 1464 N N . ASP A 1 178 ? 3.160 7.945 20.185 1.00 66.38 178 ASP A N 1
ATOM 1465 C CA . ASP A 1 178 ? 4.385 8.540 19.652 1.00 66.38 178 ASP A CA 1
ATOM 1466 C C . ASP A 1 178 ? 5.585 7.589 19.722 1.00 66.38 178 ASP A C 1
ATOM 1468 O O . ASP A 1 178 ? 6.647 7.906 19.199 1.00 66.38 178 ASP A O 1
ATOM 1472 N N . ASN A 1 179 ? 5.435 6.418 20.348 1.00 72.62 179 ASN A N 1
ATOM 1473 C CA . ASN A 1 179 ? 6.519 5.456 20.486 1.00 72.62 179 ASN A CA 1
ATOM 1474 C C . ASN A 1 179 ? 6.473 4.412 19.364 1.00 72.62 179 ASN A C 1
ATOM 1476 O O . ASN A 1 179 ? 5.389 4.001 18.951 1.00 72.62 179 ASN A O 1
ATOM 1480 N N . PRO A 1 180 ? 7.637 3.943 18.890 1.00 76.19 180 PRO A N 1
ATOM 1481 C CA . PRO A 1 180 ? 7.699 2.839 17.956 1.00 76.19 180 PRO A CA 1
ATOM 1482 C C . PRO A 1 180 ? 7.304 1.525 18.633 1.00 76.19 180 PRO A C 1
ATOM 1484 O O . PRO A 1 180 ? 7.615 1.278 19.805 1.00 76.19 180 PRO A O 1
ATOM 1487 N N . TYR A 1 181 ? 6.655 0.656 17.870 1.00 77.25 181 TYR A N 1
ATOM 1488 C CA . TYR A 1 181 ? 6.195 -0.648 18.335 1.00 77.25 181 TYR A CA 1
ATOM 1489 C C . TYR A 1 181 ? 6.215 -1.670 17.202 1.00 77.25 181 TYR A C 1
ATOM 1491 O O . TYR A 1 181 ? 6.248 -1.317 16.029 1.00 77.25 181 TYR A O 1
ATOM 1499 N N . TYR A 1 182 ? 6.202 -2.945 17.554 1.00 81.56 182 TYR A N 1
ATOM 1500 C CA . TYR A 1 182 ? 6.096 -4.062 16.634 1.00 81.56 182 TYR A CA 1
ATOM 1501 C C . TYR A 1 182 ? 4.666 -4.590 16.638 1.00 81.56 182 TYR A C 1
ATOM 1503 O O . TYR A 1 182 ? 4.104 -4.860 17.699 1.00 81.56 182 TYR A O 1
ATOM 1511 N N . LEU A 1 183 ? 4.085 -4.755 15.453 1.00 81.94 183 LEU A N 1
ATOM 1512 C CA . LEU A 1 183 ? 2.881 -5.552 15.252 1.00 81.94 183 LEU A CA 1
ATOM 1513 C C . LEU A 1 183 ? 3.294 -6.992 14.975 1.00 81.94 183 LEU A C 1
ATOM 1515 O O . LEU A 1 183 ? 4.071 -7.243 14.055 1.00 81.94 183 LEU A O 1
ATOM 1519 N N . ILE A 1 184 ? 2.768 -7.934 15.749 1.00 86.25 184 ILE A N 1
ATOM 1520 C CA . ILE A 1 184 ? 3.105 -9.349 15.617 1.00 86.25 184 ILE A CA 1
ATOM 1521 C C . ILE A 1 184 ? 1.899 -10.087 15.056 1.00 86.25 184 ILE A C 1
ATOM 1523 O O . ILE A 1 184 ? 0.801 -10.058 15.621 1.00 86.25 184 ILE A O 1
ATOM 1527 N N . PHE A 1 185 ? 2.128 -10.785 13.952 1.00 86.94 185 PHE A N 1
ATOM 1528 C CA . PHE A 1 185 ? 1.125 -11.523 13.206 1.00 86.94 185 PHE A CA 1
ATOM 1529 C C . PHE A 1 185 ? 1.452 -13.010 13.198 1.00 86.94 185 PHE A C 1
ATOM 1531 O O . PHE A 1 185 ? 2.603 -13.395 13.013 1.00 86.94 185 PHE A O 1
ATOM 1538 N N . LYS A 1 186 ? 0.426 -13.847 13.336 1.00 87.88 186 LYS A N 1
ATOM 1539 C CA . LYS A 1 186 ? 0.475 -15.269 13.005 1.00 87.88 186 LYS A CA 1
ATOM 1540 C C . LYS A 1 186 ? -0.196 -15.459 11.650 1.00 87.88 186 LYS A C 1
ATOM 1542 O O . LYS A 1 186 ? -1.414 -15.337 11.545 1.00 87.88 186 LYS A O 1
ATOM 1547 N N . LEU A 1 187 ? 0.607 -15.721 10.631 1.00 85.81 187 LEU A N 1
ATOM 1548 C CA . LEU A 1 187 ? 0.185 -15.883 9.244 1.00 85.81 187 LEU A CA 1
ATOM 1549 C C . LEU A 1 187 ? -0.026 -17.365 8.949 1.00 85.81 187 LEU A C 1
ATOM 1551 O O . LEU A 1 187 ? 0.807 -18.192 9.327 1.00 85.81 187 LEU A O 1
ATOM 1555 N N . ASP A 1 188 ? -1.126 -17.693 8.273 1.00 78.19 188 ASP A N 1
ATOM 1556 C CA . ASP A 1 188 ? -1.652 -19.064 8.204 1.00 78.19 188 ASP A CA 1
ATOM 1557 C C . ASP A 1 188 ? -0.616 -20.092 7.725 1.00 78.19 188 ASP A C 1
ATOM 1559 O O . ASP A 1 188 ? -0.477 -21.160 8.319 1.00 78.19 188 ASP A O 1
ATOM 1563 N N . GLN A 1 189 ? 0.138 -19.750 6.677 1.00 75.38 189 GLN A N 1
ATOM 1564 C CA . GLN A 1 189 ? 1.127 -20.632 6.040 1.00 75.38 189 GLN A CA 1
ATOM 1565 C C . GLN A 1 189 ? 2.581 -20.192 6.257 1.00 75.38 189 GLN A C 1
ATOM 1567 O O . GLN A 1 189 ? 3.501 -20.938 5.940 1.00 75.38 189 GLN A O 1
ATOM 1572 N N . TYR A 1 190 ? 2.798 -18.997 6.813 1.00 75.12 190 TYR A N 1
ATOM 1573 C CA . TYR A 1 190 ? 4.120 -18.360 6.867 1.00 75.12 190 TYR A CA 1
ATOM 1574 C C . TYR A 1 190 ? 4.664 -18.189 8.291 1.00 75.12 190 TYR A C 1
ATOM 1576 O O . TYR A 1 190 ? 5.769 -17.688 8.476 1.00 75.12 190 TYR A O 1
ATOM 1584 N N . GLY A 1 191 ? 3.919 -18.626 9.310 1.00 82.94 191 GLY A N 1
ATOM 1585 C CA . GLY A 1 191 ? 4.357 -18.559 10.701 1.00 82.94 191 GLY A CA 1
ATOM 1586 C C . GLY A 1 191 ? 4.233 -17.157 11.296 1.00 82.94 191 GLY A C 1
ATOM 1587 O O . GLY A 1 191 ? 3.317 -16.405 10.965 1.00 82.94 191 GLY A O 1
ATOM 1588 N N . THR A 1 192 ? 5.116 -16.826 12.237 1.00 86.19 192 THR A N 1
ATOM 1589 C CA . THR A 1 192 ? 5.060 -15.546 12.953 1.00 86.19 192 THR A CA 1
ATOM 1590 C C . THR A 1 192 ? 5.881 -14.484 12.230 1.00 86.19 192 THR A C 1
ATOM 1592 O O . THR A 1 192 ? 7.066 -14.684 11.978 1.00 86.19 192 THR A O 1
ATOM 1595 N N . TYR A 1 193 ? 5.271 -13.333 11.959 1.00 84.75 193 TYR A N 1
ATOM 1596 C CA . TYR A 1 193 ? 5.916 -12.170 11.356 1.00 84.75 193 TYR A CA 1
ATOM 1597 C C . TYR A 1 193 ? 5.778 -10.956 12.272 1.00 84.75 193 TYR A C 1
ATOM 1599 O O . TYR A 1 193 ? 4.702 -10.699 12.809 1.00 84.75 193 TYR A O 1
ATOM 1607 N N . SER A 1 194 ? 6.866 -10.207 12.439 1.00 83.88 194 SER A N 1
ATOM 1608 C CA . SER A 1 194 ? 6.894 -8.980 13.231 1.00 83.88 194 SER A CA 1
ATOM 1609 C C . SER A 1 194 ? 7.158 -7.790 12.317 1.00 83.88 194 SER A C 1
ATOM 1611 O O . SER A 1 194 ? 8.172 -7.748 11.620 1.00 83.88 194 SER A O 1
ATOM 1613 N N . HIS A 1 195 ? 6.239 -6.828 12.307 1.00 80.19 195 HIS A N 1
ATOM 1614 C CA . HIS A 1 195 ? 6.343 -5.617 11.509 1.00 80.19 195 HIS A CA 1
ATOM 1615 C C . HIS A 1 195 ? 6.603 -4.407 12.400 1.00 80.19 195 HIS A C 1
ATOM 1617 O O . HIS A 1 195 ? 5.812 -4.097 13.290 1.00 80.19 195 HIS A O 1
ATOM 1623 N N . TYR A 1 196 ? 7.699 -3.702 12.140 1.00 78.94 196 TYR A N 1
ATOM 1624 C CA . TYR A 1 196 ? 8.075 -2.513 12.896 1.00 78.94 196 TYR A CA 1
ATOM 1625 C C . TYR A 1 196 ? 7.283 -1.278 12.454 1.00 78.94 196 TYR A C 1
ATOM 1627 O O . TYR A 1 196 ? 7.304 -0.901 11.283 1.00 78.94 196 TYR A O 1
ATOM 1635 N N . ILE A 1 197 ? 6.654 -0.606 13.414 1.00 74.75 197 ILE A N 1
ATOM 1636 C CA . ILE A 1 197 ? 5.977 0.678 13.256 1.00 74.75 197 ILE A CA 1
ATOM 1637 C C . ILE A 1 197 ? 6.873 1.783 13.817 1.00 74.75 197 ILE A C 1
ATOM 1639 O O . ILE A 1 197 ? 7.190 1.764 15.010 1.00 74.75 197 ILE A O 1
ATOM 1643 N N . PRO A 1 198 ? 7.289 2.762 12.993 1.00 68.50 198 PRO A N 1
ATOM 1644 C CA . PRO A 1 198 ? 8.086 3.883 13.467 1.00 68.50 198 PRO A CA 1
ATOM 1645 C C . PRO A 1 198 ? 7.250 4.864 14.317 1.00 68.50 198 PRO A C 1
ATOM 1647 O O . PRO A 1 198 ? 6.020 4.838 14.269 1.00 68.50 198 PRO A O 1
ATOM 1650 N N . PRO A 1 199 ? 7.903 5.782 15.056 1.00 66.81 199 PRO A N 1
ATOM 1651 C CA . PRO A 1 199 ? 7.234 6.827 15.836 1.00 66.81 199 PRO A CA 1
ATOM 1652 C C . PRO A 1 199 ? 6.317 7.705 14.970 1.00 66.81 199 PRO A C 1
ATOM 1654 O O . PRO A 1 199 ? 6.719 8.143 13.882 1.00 66.81 199 PRO A O 1
ATOM 1657 N N . HIS A 1 200 ? 5.121 8.036 15.470 1.00 58.00 200 HIS A N 1
ATOM 1658 C CA . HIS A 1 200 ? 4.251 9.021 14.826 1.00 58.00 200 HIS A CA 1
ATOM 1659 C C . HIS A 1 200 ? 4.969 10.384 14.771 1.00 58.00 200 HIS A C 1
ATOM 1661 O O . HIS A 1 200 ? 5.283 10.985 15.792 1.00 58.00 200 HIS A O 1
ATOM 1667 N N . GLY A 1 201 ? 5.274 10.860 13.558 1.00 48.00 201 GLY A N 1
ATOM 1668 C CA . GLY A 1 201 ? 5.947 12.147 13.320 1.00 48.00 201 GLY A CA 1
ATOM 1669 C C . GLY A 1 201 ? 7.257 12.074 12.530 1.00 48.00 201 GLY A C 1
ATOM 1670 O O . GLY A 1 201 ? 7.706 13.104 12.034 1.00 48.00 201 GLY A O 1
ATOM 1671 N N . ILE A 1 202 ? 7.850 10.885 12.351 1.00 46.03 202 ILE A N 1
ATOM 1672 C CA . ILE A 1 202 ? 9.152 10.745 11.665 1.00 46.03 202 ILE A CA 1
ATOM 1673 C C . ILE A 1 202 ? 8.991 10.328 10.196 1.00 46.03 202 ILE A C 1
ATOM 1675 O O . ILE A 1 202 ? 9.805 10.688 9.354 1.00 46.03 202 ILE A O 1
ATOM 1679 N N . THR A 1 203 ? 7.915 9.630 9.842 1.00 39.25 203 THR A N 1
ATOM 1680 C CA . THR A 1 203 ? 7.562 9.273 8.459 1.00 39.25 203 THR A CA 1
ATOM 1681 C C . THR A 1 203 ? 6.078 8.915 8.414 1.00 39.25 203 THR A C 1
ATOM 1683 O O . THR A 1 203 ? 5.530 8.432 9.404 1.00 39.25 203 THR A O 1
ATOM 1686 N N . ARG A 1 204 ? 5.399 9.139 7.276 1.00 41.88 204 ARG A N 1
ATOM 1687 C CA . ARG A 1 204 ? 4.166 8.391 6.995 1.00 41.88 204 ARG A CA 1
ATOM 1688 C C . ARG A 1 204 ? 4.584 6.928 6.990 1.00 41.88 204 ARG A C 1
ATOM 1690 O O . ARG A 1 204 ? 5.305 6.522 6.082 1.00 41.88 204 ARG A O 1
ATOM 1697 N N . SER A 1 205 ? 4.221 6.191 8.033 1.00 40.91 205 SER A N 1
ATOM 1698 C CA . SER A 1 205 ? 4.305 4.739 8.004 1.00 40.91 205 SER A CA 1
ATOM 1699 C C . SER A 1 205 ? 3.681 4.281 6.682 1.00 40.91 205 SER A C 1
ATOM 1701 O O . SER A 1 205 ? 2.596 4.743 6.332 1.00 40.91 205 SER A O 1
ATOM 1703 N N . THR A 1 206 ? 4.371 3.435 5.915 1.00 44.91 206 THR A N 1
ATOM 1704 C CA . THR A 1 206 ? 3.820 2.812 4.692 1.00 44.91 206 THR A CA 1
ATOM 1705 C C . THR A 1 206 ? 2.555 2.001 4.983 1.00 44.91 206 THR A C 1
ATOM 1707 O O . THR A 1 206 ? 1.805 1.649 4.082 1.00 44.91 206 THR A O 1
ATOM 1710 N N . LEU A 1 207 ? 2.274 1.757 6.260 1.00 51.69 207 LEU A N 1
ATOM 1711 C CA . LEU A 1 207 ? 0.985 1.333 6.768 1.00 51.69 207 LEU A CA 1
ATOM 1712 C C . LEU A 1 207 ? -0.043 2.464 6.685 1.00 51.69 207 LEU A C 1
ATOM 1714 O O . LEU A 1 207 ? -0.211 3.281 7.590 1.00 51.69 207 LEU A O 1
ATOM 1718 N N . ILE A 1 208 ? -0.732 2.493 5.551 1.00 49.22 208 ILE A N 1
ATOM 1719 C CA . ILE A 1 208 ? -1.767 3.474 5.253 1.00 49.22 208 ILE A CA 1
ATOM 1720 C C . ILE A 1 208 ? -3.077 3.014 5.881 1.00 49.22 208 ILE A C 1
ATOM 1722 O O . ILE A 1 208 ? -3.755 2.111 5.393 1.00 49.22 208 ILE A O 1
ATOM 1726 N N . GLY A 1 209 ? -3.447 3.689 6.962 1.00 45.44 209 GLY A N 1
ATOM 1727 C CA . GLY A 1 209 ? -4.698 3.530 7.688 1.00 45.44 209 GLY A CA 1
ATOM 1728 C C . GLY A 1 209 ? -4.499 4.019 9.109 1.00 45.44 209 GLY A C 1
ATOM 1729 O O . GLY A 1 209 ? -3.570 3.578 9.778 1.00 45.44 209 GLY A O 1
ATOM 1730 N N . ASP A 1 210 ? -5.363 4.918 9.579 1.00 42.50 210 ASP A N 1
ATOM 1731 C CA . ASP A 1 210 ? -5.504 5.197 11.012 1.00 42.50 210 ASP A CA 1
ATOM 1732 C C . ASP A 1 210 ? -6.151 3.973 11.668 1.00 42.50 210 ASP A C 1
ATOM 1734 O O . ASP A 1 210 ? -7.304 3.983 12.097 1.00 42.50 210 ASP A O 1
ATOM 1738 N N . VAL A 1 211 ? -5.425 2.863 11.656 1.00 52.06 211 VAL A N 1
ATOM 1739 C CA . VAL A 1 211 ? -5.876 1.610 12.214 1.00 52.06 211 VAL A CA 1
ATOM 1740 C C . VAL A 1 211 ? -5.285 1.536 13.604 1.00 52.06 211 VAL A C 1
ATOM 1742 O O . VAL A 1 211 ? -4.091 1.320 13.799 1.00 52.06 211 VAL A O 1
ATOM 1745 N N . ILE A 1 212 ? -6.142 1.772 14.591 1.00 52.62 212 ILE A N 1
ATOM 1746 C CA . ILE A 1 212 ? -5.816 1.493 15.982 1.00 52.62 212 ILE A CA 1
ATOM 1747 C C . ILE A 1 212 ? -5.799 -0.033 16.109 1.00 52.62 212 ILE A C 1
ATOM 1749 O O . ILE A 1 212 ? -6.836 -0.653 16.321 1.00 52.62 212 ILE A O 1
ATOM 1753 N N . TYR A 1 213 ? -4.630 -0.635 15.918 1.00 59.75 213 TYR A N 1
ATOM 1754 C CA . TYR A 1 213 ? -4.409 -2.059 16.142 1.00 59.75 213 TYR A CA 1
ATOM 1755 C C . TYR A 1 213 ? -4.437 -2.327 17.647 1.00 59.75 213 TYR A C 1
ATOM 1757 O O . TYR A 1 213 ? -3.532 -1.927 18.379 1.00 59.75 213 TYR A O 1
ATOM 1765 N N . THR A 1 214 ? -5.497 -2.968 18.131 1.00 53.47 214 THR A N 1
ATOM 1766 C CA . THR A 1 214 ? -5.775 -3.080 19.573 1.00 53.47 214 THR A CA 1
ATOM 1767 C C . THR A 1 214 ? -5.177 -4.318 20.240 1.00 53.47 214 THR A C 1
ATOM 1769 O O . THR A 1 214 ? -5.518 -4.599 21.384 1.00 53.47 214 THR A O 1
ATOM 1772 N N . ASN A 1 215 ? -4.308 -5.076 19.557 1.00 59.56 215 ASN A N 1
ATOM 1773 C CA . ASN A 1 215 ? -3.856 -6.398 20.013 1.00 59.56 215 ASN A CA 1
ATOM 1774 C C . ASN A 1 215 ? -5.029 -7.353 20.351 1.00 59.56 215 ASN A C 1
ATOM 1776 O O . ASN A 1 215 ? -4.949 -8.248 21.191 1.00 59.56 215 ASN A O 1
ATOM 1780 N N . SER A 1 216 ? -6.174 -7.136 19.711 1.00 62.72 216 SER A N 1
ATOM 1781 C CA . SER A 1 216 ? -7.241 -8.123 19.642 1.00 62.72 216 SER A CA 1
ATOM 1782 C C . SER A 1 216 ? -6.890 -9.070 18.500 1.00 62.72 216 SER A C 1
ATOM 1784 O O . SER A 1 216 ? -6.273 -8.626 17.540 1.00 62.72 216 SER A O 1
ATOM 1786 N N . ASN A 1 217 ? -7.255 -10.353 18.602 1.00 74.88 217 ASN A N 1
ATOM 1787 C CA . ASN A 1 217 ? -7.042 -11.403 17.590 1.00 74.88 217 ASN A CA 1
ATOM 1788 C C . ASN A 1 217 ? -7.739 -11.095 16.242 1.00 74.88 217 ASN A C 1
ATOM 1790 O O . ASN A 1 217 ? -8.617 -11.844 15.813 1.00 74.88 217 ASN A O 1
ATOM 1794 N N . GLN A 1 218 ? -7.387 -9.978 15.617 1.00 77.06 218 GLN A N 1
ATOM 1795 C CA . GLN A 1 218 ? -8.020 -9.403 14.446 1.00 77.06 218 GLN A CA 1
ATOM 1796 C C . GLN A 1 218 ? -7.488 -10.080 13.200 1.00 77.06 218 GLN A C 1
ATOM 1798 O O . GLN A 1 218 ? -6.283 -10.335 13.094 1.00 77.06 218 GLN A O 1
ATOM 1803 N N . GLU A 1 219 ? -8.380 -10.355 12.257 1.00 84.69 219 GLU A N 1
ATOM 1804 C CA . GLU A 1 219 ? -7.994 -10.872 10.954 1.00 84.69 219 GLU A CA 1
ATOM 1805 C C . GLU A 1 219 ? -7.416 -9.747 10.092 1.00 84.69 219 GLU A C 1
ATOM 1807 O O . GLU A 1 219 ? -8.006 -8.671 9.925 1.00 84.69 219 GLU A O 1
ATOM 1812 N N . VAL A 1 220 ? -6.229 -10.000 9.546 1.00 82.94 220 VAL A N 1
ATOM 1813 C CA . VAL A 1 220 ? -5.471 -9.036 8.750 1.00 82.94 220 VAL A CA 1
ATOM 1814 C C . VAL A 1 220 ? -4.892 -9.702 7.513 1.00 82.94 220 VAL A C 1
ATOM 1816 O O . VAL A 1 220 ? -4.576 -10.892 7.524 1.00 82.94 220 VAL A O 1
ATOM 1819 N N . CYS A 1 221 ? -4.684 -8.917 6.462 1.00 86.19 221 CYS A N 1
ATOM 1820 C CA . CYS A 1 221 ? -3.931 -9.345 5.293 1.00 86.19 221 CYS A CA 1
ATOM 1821 C C . CYS A 1 221 ? -2.799 -8.371 4.980 1.00 86.19 221 CYS A C 1
ATOM 1823 O O . CYS A 1 221 ? -3.006 -7.169 4.826 1.00 86.19 221 CYS A O 1
ATOM 1825 N N . LEU A 1 222 ? -1.598 -8.917 4.834 1.00 86.56 222 LEU A N 1
ATOM 1826 C CA . LEU A 1 222 ? -0.418 -8.231 4.340 1.00 86.56 222 LEU A CA 1
ATOM 1827 C C . LEU A 1 222 ? -0.442 -8.257 2.812 1.00 86.56 222 LEU A C 1
ATOM 1829 O O . LEU A 1 222 ? -0.523 -9.324 2.200 1.00 86.56 222 LEU A O 1
ATOM 1833 N N . ILE A 1 223 ? -0.358 -7.088 2.192 1.00 87.56 223 ILE A N 1
ATOM 1834 C CA . ILE A 1 223 ? -0.150 -6.954 0.755 1.00 87.56 223 ILE A CA 1
ATOM 1835 C C . ILE A 1 223 ? 1.341 -6.773 0.532 1.00 87.56 223 ILE A C 1
ATOM 1837 O O . ILE A 1 223 ? 1.915 -5.766 0.944 1.00 87.56 223 ILE A O 1
ATOM 1841 N N . ALA A 1 224 ? 1.960 -7.757 -0.103 1.00 84.62 224 ALA A N 1
ATOM 1842 C CA . ALA A 1 224 ? 3.400 -7.842 -0.252 1.00 84.62 224 ALA A CA 1
ATOM 1843 C C . ALA A 1 224 ? 3.802 -7.886 -1.728 1.00 84.62 224 ALA A C 1
ATOM 1845 O O . ALA A 1 224 ? 3.178 -8.590 -2.523 1.00 84.62 224 ALA A O 1
ATOM 1846 N N . LYS A 1 225 ? 4.867 -7.164 -2.076 1.00 84.50 225 LYS A N 1
ATOM 1847 C CA . LYS A 1 225 ? 5.594 -7.303 -3.339 1.00 84.50 225 LYS A CA 1
ATOM 1848 C C . LYS A 1 225 ? 6.841 -8.135 -3.100 1.00 84.50 225 LYS A C 1
ATOM 1850 O O . LYS A 1 225 ? 7.655 -7.806 -2.239 1.00 84.50 225 LYS A O 1
ATOM 1855 N N . ILE A 1 226 ? 6.966 -9.225 -3.843 1.00 81.25 226 ILE A N 1
ATOM 1856 C CA . ILE A 1 226 ? 7.971 -10.255 -3.596 1.00 81.25 226 ILE A CA 1
ATOM 1857 C C . ILE A 1 226 ? 8.705 -10.559 -4.905 1.00 81.25 226 ILE A C 1
ATOM 1859 O O . ILE A 1 226 ? 8.063 -10.630 -5.953 1.0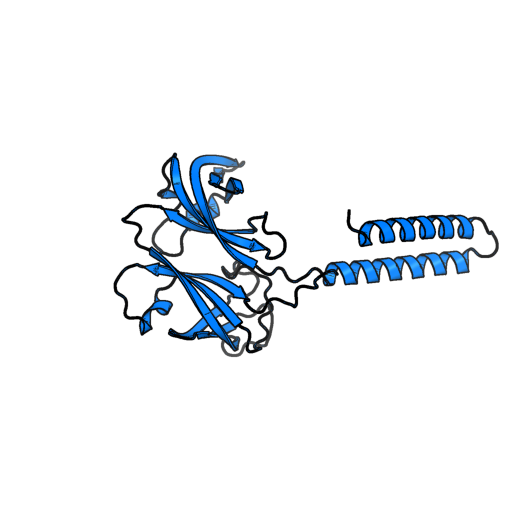0 81.25 226 ILE A O 1
ATOM 1863 N N . PRO A 1 227 ? 10.035 -10.725 -4.891 1.00 78.44 227 PRO A N 1
ATOM 1864 C CA . PRO A 1 227 ? 10.773 -11.181 -6.063 1.00 78.44 227 PRO A CA 1
ATOM 1865 C C . PRO A 1 227 ? 10.295 -12.563 -6.545 1.00 78.44 227 PRO A C 1
ATOM 1867 O O . PRO A 1 227 ? 10.132 -13.475 -5.741 1.00 78.44 227 PRO A O 1
ATOM 1870 N N . LYS A 1 228 ? 10.160 -12.768 -7.860 1.00 78.44 228 LYS A N 1
ATOM 1871 C CA . LYS A 1 228 ? 9.813 -14.068 -8.477 1.00 78.44 228 LYS A CA 1
ATOM 1872 C C . LYS A 1 228 ? 10.937 -15.114 -8.415 1.00 78.44 228 LYS A C 1
ATOM 1874 O O . LYS A 1 228 ? 10.788 -16.208 -8.957 1.00 78.44 228 LYS A O 1
ATOM 1879 N N . VAL A 1 229 ? 12.083 -14.796 -7.811 1.00 71.81 229 VAL A N 1
ATOM 1880 C CA . VAL A 1 229 ? 13.151 -15.784 -7.609 1.00 71.81 229 VAL A CA 1
ATOM 1881 C C . VAL A 1 229 ? 12.667 -16.904 -6.685 1.00 71.81 229 VAL A C 1
ATOM 1883 O O . VAL A 1 229 ? 11.863 -16.676 -5.786 1.00 71.81 229 VAL A O 1
ATOM 1886 N N . SER A 1 230 ? 13.157 -18.126 -6.913 1.00 58.59 230 SER A N 1
ATOM 1887 C CA . SER A 1 230 ? 12.822 -19.308 -6.108 1.00 58.59 230 SER A CA 1
ATOM 1888 C C . SER A 1 230 ? 13.374 -19.174 -4.684 1.00 58.59 230 SER A C 1
ATOM 1890 O O . SER A 1 230 ? 14.427 -19.722 -4.357 1.00 58.59 230 SER A O 1
ATOM 1892 N N . ILE A 1 231 ? 12.671 -18.433 -3.834 1.00 58.62 231 ILE A N 1
ATOM 1893 C CA . ILE A 1 231 ? 12.947 -18.318 -2.405 1.00 58.62 231 ILE A CA 1
ATOM 1894 C C . ILE A 1 231 ? 12.159 -19.425 -1.697 1.00 58.62 231 ILE A C 1
ATOM 1896 O O . ILE A 1 231 ? 10.982 -19.642 -1.983 1.00 58.62 231 ILE A O 1
ATOM 1900 N N . HIS A 1 232 ? 12.802 -20.144 -0.774 1.00 58.22 232 HIS A N 1
ATOM 1901 C CA . HIS A 1 232 ? 12.099 -21.079 0.106 1.00 58.22 232 HIS A CA 1
ATOM 1902 C C . HIS A 1 232 ? 10.983 -20.348 0.871 1.00 58.22 232 HIS A C 1
ATOM 1904 O O . HIS A 1 232 ? 11.226 -19.282 1.432 1.00 58.22 232 HIS A O 1
ATOM 1910 N N . GLU A 1 233 ? 9.784 -20.934 0.944 1.00 58.84 233 GLU A N 1
ATOM 1911 C CA . GLU A 1 233 ? 8.594 -20.320 1.566 1.00 58.84 233 GLU A CA 1
ATOM 1912 C C . GLU A 1 233 ? 8.830 -19.798 2.995 1.00 58.84 233 GLU A C 1
ATOM 1914 O O . GLU A 1 233 ? 8.204 -18.826 3.407 1.00 58.84 233 GLU A O 1
ATOM 1919 N N . SER A 1 234 ? 9.775 -20.373 3.745 1.00 57.47 234 SER A N 1
ATOM 1920 C CA . SER A 1 234 ? 10.116 -19.918 5.098 1.00 57.47 234 SER A CA 1
ATOM 1921 C C . SER A 1 234 ? 10.849 -18.571 5.162 1.00 57.47 234 SER A C 1
ATOM 1923 O O . SER A 1 234 ? 10.855 -17.953 6.220 1.00 57.47 234 SER A O 1
ATOM 1925 N N . LYS A 1 235 ? 11.442 -18.094 4.059 1.00 63.75 235 LYS A N 1
ATOM 1926 C CA . LYS A 1 235 ? 12.125 -16.786 3.967 1.00 63.75 235 LYS A CA 1
ATOM 1927 C C . LYS A 1 235 ? 11.334 -15.740 3.183 1.00 63.75 235 LYS A C 1
ATOM 1929 O O . LYS A 1 235 ? 11.800 -14.623 2.987 1.00 63.75 235 LYS A O 1
ATOM 1934 N N . PHE A 1 236 ? 10.122 -16.086 2.751 1.00 68.44 236 PHE A N 1
ATOM 1935 C CA . PHE A 1 236 ? 9.316 -15.270 1.841 1.00 68.44 236 PHE A CA 1
ATOM 1936 C C . PHE A 1 236 ? 9.054 -13.855 2.367 1.00 68.44 236 PHE A C 1
ATOM 1938 O O . PHE A 1 236 ? 8.978 -12.918 1.585 1.00 68.44 236 PHE A O 1
ATOM 1945 N N . LEU A 1 237 ? 8.919 -13.706 3.687 1.00 69.25 237 LEU A N 1
ATOM 1946 C CA . LEU A 1 237 ? 8.584 -12.441 4.344 1.00 69.25 237 LEU A CA 1
ATOM 1947 C C . LEU A 1 237 ? 9.799 -11.619 4.784 1.00 69.25 237 LEU A C 1
ATOM 1949 O O . LEU A 1 237 ? 9.637 -10.439 5.085 1.00 69.25 237 LEU A O 1
ATOM 1953 N N . GLU A 1 238 ? 10.990 -12.217 4.840 1.00 69.50 238 GLU A N 1
ATOM 1954 C CA . GLU A 1 238 ? 12.215 -11.507 5.235 1.00 69.50 238 GLU A CA 1
ATOM 1955 C C . GLU A 1 238 ? 12.640 -10.513 4.144 1.00 69.50 238 GLU A C 1
ATOM 1957 O O . GLU A 1 238 ? 13.019 -9.382 4.449 1.00 69.50 238 GLU A O 1
ATOM 1962 N N . ASP A 1 239 ? 12.472 -10.911 2.879 1.00 67.25 239 ASP A N 1
ATOM 1963 C CA . ASP A 1 239 ? 12.825 -10.117 1.696 1.00 67.25 239 ASP A CA 1
ATOM 1964 C C . ASP A 1 239 ? 11.607 -9.444 1.027 1.00 67.25 239 ASP A C 1
ATOM 1966 O O . ASP A 1 239 ? 11.742 -8.797 -0.014 1.00 67.25 239 ASP A O 1
ATOM 1970 N N . ALA A 1 240 ? 10.404 -9.599 1.594 1.00 73.06 240 ALA A N 1
ATOM 1971 C CA . ALA A 1 240 ? 9.183 -9.019 1.043 1.00 73.06 240 ALA A CA 1
ATOM 1972 C C . ALA A 1 240 ? 9.046 -7.527 1.359 1.00 73.06 240 ALA A C 1
ATOM 1974 O O . ALA A 1 240 ? 9.231 -7.075 2.494 1.00 73.06 240 ALA A O 1
ATOM 1975 N N . ASP A 1 241 ? 8.558 -6.776 0.376 1.00 78.50 241 ASP A N 1
ATOM 1976 C CA . ASP A 1 241 ? 8.121 -5.406 0.589 1.00 78.50 241 ASP A CA 1
ATOM 1977 C C . ASP A 1 241 ? 6.645 -5.385 0.969 1.00 78.50 241 ASP A C 1
ATOM 1979 O O . ASP A 1 241 ? 5.764 -5.532 0.120 1.00 78.50 241 ASP A O 1
ATOM 1983 N N . ILE A 1 242 ? 6.366 -5.199 2.262 1.00 79.88 242 ILE A N 1
ATOM 1984 C CA . ILE A 1 242 ? 5.000 -5.018 2.759 1.00 79.88 242 ILE A CA 1
ATOM 1985 C C . ILE A 1 242 ? 4.514 -3.621 2.367 1.00 79.88 242 ILE A C 1
ATOM 1987 O O . ILE A 1 242 ? 4.966 -2.611 2.910 1.00 79.88 242 ILE A O 1
ATOM 1991 N N . LEU A 1 243 ? 3.592 -3.577 1.410 1.00 78.88 243 LEU A N 1
ATOM 1992 C CA . LEU A 1 243 ? 3.030 -2.352 0.848 1.00 78.88 243 LEU A CA 1
ATOM 1993 C C . LEU A 1 243 ? 1.889 -1.801 1.695 1.00 78.88 243 LEU A C 1
ATOM 1995 O O . LEU A 1 243 ? 1.699 -0.592 1.766 1.00 78.88 243 LEU A O 1
ATOM 1999 N N . MET A 1 244 ? 1.100 -2.690 2.296 1.00 81.56 244 MET A N 1
ATOM 2000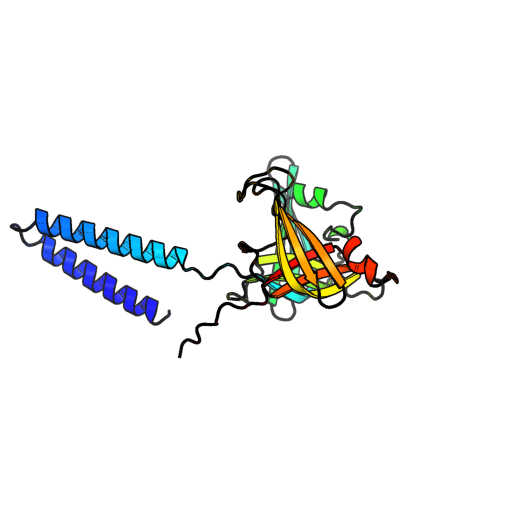 C CA . MET A 1 244 ? -0.081 -2.334 3.073 1.00 81.56 244 MET A CA 1
ATOM 2001 C C . MET A 1 244 ? -0.472 -3.489 3.994 1.00 81.56 244 MET A C 1
ATOM 2003 O O . MET A 1 244 ? -0.297 -4.655 3.640 1.00 81.56 244 MET A O 1
ATOM 2007 N N . ILE A 1 245 ? -1.050 -3.166 5.151 1.00 79.75 245 ILE A N 1
ATOM 2008 C CA . ILE A 1 245 ? -1.787 -4.126 5.977 1.00 79.75 245 ILE A CA 1
ATOM 2009 C C . ILE A 1 245 ? -3.251 -3.712 5.937 1.00 79.75 245 ILE A C 1
ATOM 2011 O O . ILE A 1 245 ? -3.599 -2.572 6.239 1.00 79.75 245 ILE A O 1
ATOM 2015 N N . GLU A 1 246 ? -4.090 -4.638 5.506 1.00 79.81 246 GLU A N 1
ATOM 2016 C CA . GLU A 1 246 ? -5.530 -4.481 5.402 1.00 79.81 246 GLU A CA 1
ATOM 2017 C C . GLU A 1 246 ? -6.197 -5.188 6.583 1.00 79.81 246 GLU A C 1
ATOM 2019 O O . GLU A 1 246 ? -5.921 -6.362 6.841 1.00 79.81 246 GLU A O 1
ATOM 2024 N N . LEU A 1 247 ? -7.101 -4.495 7.278 1.00 77.44 247 LEU A N 1
ATOM 2025 C CA . LEU A 1 247 ? -8.004 -5.141 8.227 1.00 77.44 247 LEU A CA 1
ATOM 2026 C C . LEU A 1 247 ? -9.100 -5.886 7.465 1.00 77.44 247 LEU A C 1
ATOM 2028 O O . LEU A 1 247 ? -9.820 -5.286 6.664 1.00 77.44 247 LEU A O 1
ATOM 2032 N N . VAL A 1 248 ? -9.249 -7.179 7.740 1.00 75.31 248 VAL A N 1
ATOM 2033 C CA . VAL A 1 248 ? -10.279 -8.024 7.117 1.00 75.31 248 VAL A CA 1
ATOM 2034 C C . VAL A 1 248 ? -11.563 -8.019 7.930 1.00 75.31 248 VAL A C 1
ATOM 2036 O O . VAL A 1 248 ? -12.647 -8.123 7.351 1.00 75.31 248 VAL A O 1
ATOM 2039 N N . ASP A 1 249 ? -11.447 -7.838 9.247 1.00 68.25 249 ASP A N 1
ATOM 2040 C CA . ASP A 1 249 ? -12.578 -7.667 10.153 1.00 68.25 249 ASP A CA 1
ATOM 2041 C C . ASP A 1 249 ? -13.340 -6.391 9.785 1.00 68.25 249 ASP A C 1
ATOM 2043 O O . ASP A 1 249 ? -13.098 -5.298 10.304 1.00 68.25 249 ASP A O 1
ATOM 2047 N N . LYS A 1 250 ? -14.269 -6.513 8.835 1.00 54.72 250 LYS A N 1
ATOM 2048 C CA . LYS A 1 250 ? -15.182 -5.430 8.490 1.00 54.72 250 LYS A CA 1
ATOM 2049 C C . LYS A 1 250 ? -15.981 -5.118 9.756 1.00 54.72 250 LYS A C 1
ATOM 2051 O O . LYS A 1 250 ? -16.588 -6.040 10.309 1.00 54.72 250 LYS A O 1
ATOM 2056 N N . PRO A 1 251 ? -16.063 -3.855 10.214 1.00 49.09 251 PRO A N 1
ATOM 2057 C CA . PRO A 1 251 ? -17.124 -3.508 11.145 1.00 49.09 251 PRO A CA 1
ATOM 2058 C C . PRO A 1 251 ? -18.447 -3.916 10.484 1.00 49.09 251 PRO A C 1
ATOM 2060 O O . PRO A 1 251 ? -18.545 -3.855 9.249 1.00 49.09 251 PRO A O 1
ATOM 2063 N N . PRO A 1 252 ? -19.443 -4.376 11.261 1.00 38.53 252 PRO A N 1
ATOM 2064 C CA . PRO A 1 252 ? -20.717 -4.787 10.702 1.00 38.53 252 PRO A CA 1
ATOM 2065 C C . PRO A 1 252 ? -21.200 -3.675 9.780 1.00 38.53 252 PRO A C 1
ATOM 2067 O O . PRO A 1 252 ? -21.375 -2.533 10.207 1.00 38.53 252 PRO A O 1
ATOM 2070 N N . ILE A 1 253 ? -21.332 -3.995 8.490 1.00 42.31 253 ILE A N 1
ATOM 2071 C CA . ILE A 1 253 ? -21.974 -3.100 7.541 1.00 42.31 253 ILE A CA 1
ATOM 2072 C C . ILE A 1 253 ? -23.364 -2.910 8.130 1.00 42.31 253 ILE A C 1
ATOM 2074 O O . ILE A 1 253 ? -24.147 -3.861 8.151 1.00 42.31 253 ILE A O 1
ATOM 2078 N N . LEU A 1 254 ? -23.644 -1.720 8.664 1.00 38.38 254 LEU A N 1
ATOM 2079 C CA . LEU A 1 254 ? -25.006 -1.301 8.949 1.00 38.38 254 LEU A CA 1
ATOM 2080 C C . LEU A 1 254 ? -25.709 -1.333 7.595 1.00 38.38 254 LEU A C 1
ATOM 2082 O O . LEU A 1 254 ? -25.602 -0.407 6.792 1.00 38.38 254 LEU A O 1
ATOM 2086 N N . LYS A 1 255 ? -26.332 -2.474 7.292 1.00 29.95 255 LYS A N 1
ATOM 2087 C CA . LYS A 1 255 ? -27.312 -2.570 6.228 1.00 29.95 255 LYS A CA 1
ATOM 2088 C C . LYS A 1 255 ? -28.399 -1.597 6.651 1.00 29.95 255 LYS A C 1
ATOM 2090 O O . LYS A 1 255 ? -29.111 -1.857 7.613 1.00 29.95 255 LYS A O 1
ATOM 2095 N N . ASN A 1 256 ? -28.443 -0.450 5.988 1.00 34.91 256 ASN A N 1
ATOM 2096 C CA . ASN A 1 256 ? -29.636 0.372 6.012 1.00 34.91 256 ASN A CA 1
ATOM 2097 C C . ASN A 1 256 ? -30.717 -0.464 5.322 1.00 34.91 256 ASN A C 1
ATOM 2099 O O . ASN A 1 256 ? -30.669 -0.636 4.102 1.00 34.91 256 ASN A O 1
ATOM 2103 N N . GLU A 1 257 ? -31.578 -1.068 6.138 1.00 31.69 257 GLU A N 1
ATOM 2104 C CA . GLU A 1 257 ? -32.915 -1.507 5.734 1.00 31.69 257 GLU A CA 1
ATOM 2105 C C . GLU A 1 257 ? -33.740 -0.310 5.242 1.00 31.69 257 GLU A C 1
ATOM 2107 O O . GLU A 1 257 ? -33.582 0.803 5.803 1.00 31.69 257 GLU A O 1
#

Radius of gyration: 24.96 Å; Cα contacts (8 Å, |Δi|>4): 407; chains: 1; bounding box: 60×62×54 Å

Foldseek 3Di:
DDPVVVVVVVVVVVVVVVLVVQVPDVPCVPVSVVVVVVVVVVVVVVVVVVVVVPPFQFKDKDKWKFWWADKDWADDDPRWTKIWTWTQTPPQGIDIDIDTRVRVVVLPDDAPQHAVVVPHDHGFIKIWIFIDGPVCNNDTPDTQYIGGPDPPGFKDKDKWKFWFQDKAFDPPDDPDQQGKIWTWTQTPQAGIDIDIDHGPPPDDDLAPTPDPPPNDRFMKIFIWIFGPPPDDSNCGPVRIDGNYIGGPPDDPPPPPD